Protein AF-W0ES59-F1 (afdb_monomer)

Radius of gyration: 26.06 Å; Cα contacts (8 Å, |Δi|>4): 253; chains: 1; bounding box: 62×31×74 Å

Sequence (261 aa):
MLIQENDSIRNSEEVWNIARALQILIEANKLESEITPLKIKIIMAMASCNYQIDNLDYAYNCAVIAKEKIDEYIKSNSPFDEISTRKLLREEDCDEIIEAVKRNGVEPSRLMDNFVLNTLCTTNIRKVFPPKNECMFTRDELYHLIHALEQTKNAITSQAYAHGDFQIAEQVQSIFNTYKYPLYYIWQKYLFGRDEEVWAEEESMMPYQIFISNIKEHTDELISMLNNSNPFAPLSNGAAITKLLHKILSDLQTRLHEGRI

Organism: NCBI:txid880074

Mean predicted aligned error: 13.33 Å

Structure (mmCIF, N/CA/C/O backbone):
data_AF-W0ES59-F1
#
_entry.id   AF-W0ES59-F1
#
loop_
_atom_site.group_PDB
_atom_site.id
_atom_site.type_symbol
_atom_site.label_atom_id
_atom_site.label_alt_id
_atom_site.label_comp_id
_atom_site.label_asym_id
_atom_site.label_entity_id
_atom_site.label_seq_id
_atom_site.pdbx_PDB_ins_code
_atom_site.Cartn_x
_atom_site.Cartn_y
_atom_site.Cartn_z
_atom_site.occupancy
_atom_site.B_iso_or_equiv
_atom_site.auth_seq_id
_atom_site.auth_comp_id
_atom_site.auth_asym_id
_atom_site.auth_atom_id
_atom_site.pdbx_PDB_model_num
ATOM 1 N N . MET A 1 1 ? -7.584 -16.473 26.672 1.00 34.31 1 MET A N 1
ATOM 2 C CA . MET A 1 1 ? -6.215 -16.197 26.198 1.00 34.31 1 MET A CA 1
ATOM 3 C C . MET A 1 1 ? -6.326 -15.505 24.842 1.00 34.31 1 MET A C 1
ATOM 5 O O . MET A 1 1 ? -6.268 -16.164 23.813 1.00 34.31 1 MET A O 1
ATOM 9 N N . LEU A 1 2 ? -6.655 -14.206 24.867 1.00 39.75 2 LEU A N 1
ATOM 10 C CA . LEU A 1 2 ? -6.888 -13.354 23.682 1.00 39.75 2 LEU A CA 1
ATOM 11 C C . LEU A 1 2 ? -5.601 -12.691 23.170 1.00 39.75 2 LEU A C 1
ATOM 13 O O . LEU A 1 2 ? -5.559 -12.202 22.045 1.00 39.75 2 LEU A O 1
ATOM 17 N N . ILE A 1 3 ? -4.546 -12.727 23.980 1.00 42.16 3 ILE A N 1
ATOM 18 C CA . ILE A 1 3 ? -3.202 -12.312 23.607 1.00 42.16 3 ILE A CA 1
ATOM 19 C C . ILE A 1 3 ? -2.462 -13.561 23.125 1.00 42.16 3 ILE A C 1
ATOM 21 O O . ILE A 1 3 ? -1.811 -14.255 23.901 1.00 42.16 3 ILE A O 1
ATOM 25 N N . GLN A 1 4 ? -2.629 -13.904 21.848 1.00 43.16 4 GLN A N 1
ATOM 26 C CA . GLN A 1 4 ? -1.563 -14.624 21.155 1.00 43.16 4 GLN A CA 1
ATOM 27 C C . GLN A 1 4 ? -0.478 -13.596 20.826 1.00 43.16 4 GLN A C 1
ATOM 29 O O . GLN A 1 4 ? -0.789 -12.475 20.428 1.00 43.16 4 GLN A O 1
ATOM 34 N N . GLU A 1 5 ? 0.770 -13.960 21.103 1.00 41.75 5 GLU A N 1
ATOM 35 C CA . GLU A 1 5 ? 1.954 -13.105 21.023 1.00 41.75 5 GLU A CA 1
ATOM 36 C C . GLU A 1 5 ? 2.011 -12.310 19.706 1.00 41.75 5 GLU A C 1
ATOM 38 O O . GLU A 1 5 ? 1.915 -12.873 18.610 1.00 41.75 5 GLU A O 1
ATOM 43 N N . ASN A 1 6 ? 2.205 -10.992 19.839 1.00 42.25 6 ASN A N 1
ATOM 44 C CA . ASN A 1 6 ? 2.380 -10.027 18.745 1.00 42.25 6 ASN A CA 1
ATOM 45 C C . ASN A 1 6 ? 3.610 -10.352 17.862 1.00 42.25 6 ASN A C 1
ATOM 47 O O . ASN A 1 6 ? 3.732 -9.863 16.744 1.00 42.25 6 ASN A O 1
ATOM 51 N N . ASP A 1 7 ? 4.483 -11.253 18.323 1.00 41.53 7 ASP A N 1
ATOM 52 C CA . ASP A 1 7 ? 5.670 -11.744 17.610 1.00 41.53 7 ASP A CA 1
ATOM 53 C C . ASP A 1 7 ? 5.339 -12.655 16.408 1.00 41.53 7 ASP A C 1
ATOM 55 O O . ASP A 1 7 ? 6.235 -13.188 15.752 1.00 41.53 7 ASP A O 1
ATOM 59 N N . SER A 1 8 ? 4.053 -12.863 16.104 1.00 44.47 8 SER A N 1
ATOM 60 C CA . SER A 1 8 ? 3.580 -13.848 15.129 1.00 44.47 8 SER A CA 1
ATOM 61 C C . SER A 1 8 ? 2.776 -13.278 13.958 1.00 44.47 8 SER A C 1
ATOM 63 O O . SER A 1 8 ? 1.952 -13.993 13.391 1.00 44.47 8 SER A O 1
ATOM 65 N N . ILE A 1 9 ? 3.021 -12.037 13.525 1.00 52.88 9 ILE A N 1
ATOM 66 C CA . ILE A 1 9 ? 2.517 -11.591 12.217 1.00 52.88 9 ILE A CA 1
ATOM 67 C C . ILE A 1 9 ? 3.193 -12.441 11.120 1.00 52.88 9 ILE A C 1
ATOM 69 O O . ILE A 1 9 ? 4.325 -12.182 10.714 1.00 52.88 9 ILE A O 1
ATOM 73 N N . ARG A 1 10 ? 2.521 -13.516 10.680 1.00 59.78 10 ARG A N 1
ATOM 74 C CA . ARG A 1 10 ? 3.118 -14.579 9.849 1.00 59.78 10 ARG A CA 1
ATOM 75 C C . ARG A 1 10 ? 3.071 -14.292 8.349 1.00 59.78 10 ARG A C 1
ATOM 77 O O . ARG A 1 10 ? 3.811 -14.945 7.617 1.00 59.78 10 ARG A O 1
ATOM 84 N N . ASN A 1 11 ? 2.241 -13.354 7.873 1.00 65.69 11 ASN A N 1
ATOM 85 C CA . ASN A 1 11 ? 2.227 -12.832 6.492 1.00 65.69 11 ASN A CA 1
ATOM 86 C C . ASN A 1 11 ? 1.169 -11.714 6.306 1.00 65.69 11 ASN A C 1
ATOM 88 O O . ASN A 1 11 ? 0.313 -11.494 7.160 1.00 65.69 11 ASN A O 1
ATOM 92 N N . SER A 1 12 ? 1.195 -11.032 5.153 1.00 65.88 12 SER A N 1
ATOM 93 C CA . SER A 1 12 ? 0.260 -9.948 4.807 1.00 65.88 12 SER A CA 1
ATOM 94 C C . SER A 1 12 ? -1.215 -10.362 4.778 1.00 65.88 12 SER A C 1
ATOM 96 O O . SER A 1 12 ? -2.084 -9.545 5.067 1.00 65.88 12 SER A O 1
ATOM 98 N N . GLU A 1 13 ? -1.518 -11.600 4.383 1.00 71.69 13 GLU A N 1
ATOM 99 C CA . GLU A 1 13 ? -2.899 -12.066 4.217 1.00 71.69 13 GLU A CA 1
ATOM 100 C C . GLU A 1 13 ? -3.616 -12.145 5.569 1.00 71.69 13 GLU A C 1
ATOM 102 O O . GLU A 1 13 ? -4.734 -11.647 5.710 1.00 71.69 13 GLU A O 1
ATOM 107 N N . GLU A 1 14 ? -2.941 -12.680 6.586 1.00 75.00 14 GLU A N 1
ATOM 108 C CA . GLU A 1 14 ? -3.458 -12.742 7.955 1.00 75.00 14 GLU A CA 1
ATOM 109 C C . GLU A 1 14 ? -3.757 -11.345 8.518 1.00 75.00 14 GLU A C 1
ATOM 111 O O . GLU A 1 14 ? -4.850 -11.108 9.035 1.00 75.00 14 GLU A O 1
ATOM 116 N N . VAL A 1 15 ? -2.844 -10.387 8.338 1.00 78.88 15 VAL A N 1
ATOM 117 C CA . VAL A 1 15 ? -3.017 -9.008 8.830 1.00 78.88 15 VAL A CA 1
ATOM 118 C C . VAL A 1 15 ? -4.205 -8.313 8.166 1.00 78.88 15 VAL A C 1
ATOM 120 O O . VAL A 1 15 ? -5.016 -7.668 8.836 1.00 78.88 15 VAL A O 1
ATOM 123 N N . TRP A 1 16 ? -4.357 -8.467 6.848 1.00 80.31 16 TRP A N 1
ATOM 124 C CA . TRP A 1 16 ? -5.485 -7.886 6.119 1.00 80.31 16 TRP A CA 1
ATOM 125 C C . TRP A 1 16 ? -6.818 -8.571 6.449 1.00 80.31 16 TRP A C 1
ATOM 127 O O . TRP A 1 16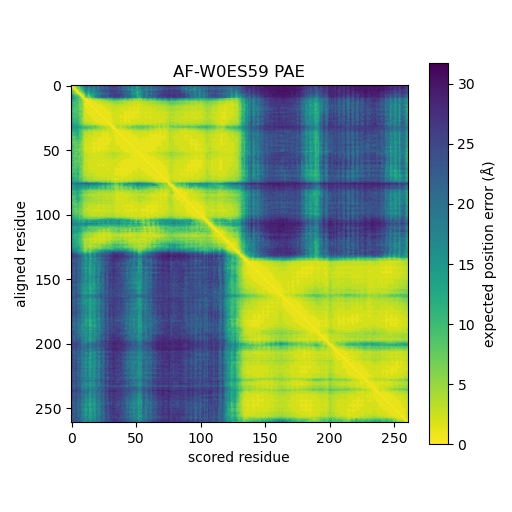 ? -7.855 -7.901 6.477 1.00 80.31 16 TRP A O 1
ATOM 137 N N . ASN A 1 17 ? -6.812 -9.865 6.777 1.00 82.38 17 ASN A N 1
ATOM 138 C CA . ASN A 1 17 ? -7.996 -10.557 7.289 1.00 82.38 17 ASN A CA 1
ATOM 139 C C . ASN A 1 17 ? -8.428 -10.007 8.657 1.00 82.38 17 ASN A C 1
ATOM 141 O O . ASN A 1 17 ? -9.624 -9.791 8.872 1.00 82.38 17 ASN A O 1
ATOM 145 N N . ILE A 1 18 ? -7.480 -9.697 9.547 1.00 88.19 18 ILE A N 1
ATOM 146 C CA . ILE A 1 18 ? -7.776 -9.058 10.839 1.00 88.19 18 ILE A CA 1
ATOM 147 C C . ILE A 1 18 ? -8.322 -7.639 10.629 1.00 88.19 18 ILE A C 1
ATOM 149 O O . ILE A 1 18 ? -9.332 -7.276 11.233 1.00 88.19 18 ILE A O 1
ATOM 153 N N . ALA A 1 19 ? -7.735 -6.851 9.722 1.00 87.25 19 ALA A N 1
ATOM 154 C CA . ALA A 1 19 ? -8.251 -5.522 9.378 1.00 87.25 19 ALA A CA 1
ATOM 155 C C . ALA A 1 19 ? -9.688 -5.577 8.830 1.00 87.25 19 ALA A C 1
ATOM 157 O O . ALA A 1 19 ? -10.529 -4.742 9.169 1.00 87.25 19 ALA A O 1
ATOM 158 N N . ARG A 1 20 ? -10.000 -6.596 8.020 1.00 85.94 20 ARG A N 1
ATOM 159 C CA . ARG A 1 20 ? -11.356 -6.831 7.514 1.00 85.94 20 ARG A CA 1
ATOM 160 C C . ARG A 1 20 ? -12.326 -7.216 8.630 1.00 85.94 20 ARG A C 1
ATOM 162 O O . ARG A 1 20 ? -13.451 -6.721 8.640 1.00 85.94 20 ARG A O 1
ATOM 169 N N . ALA A 1 21 ? -11.905 -8.059 9.572 1.00 91.31 21 ALA A N 1
ATOM 170 C CA . ALA A 1 21 ? -12.702 -8.381 10.752 1.00 91.31 21 ALA A CA 1
ATOM 171 C C . ALA A 1 21 ? -12.978 -7.125 11.597 1.00 91.31 21 ALA A C 1
ATOM 173 O O . ALA A 1 21 ? -14.124 -6.879 11.968 1.00 91.31 21 ALA A O 1
ATOM 174 N N . LEU A 1 22 ? -11.965 -6.278 11.811 1.00 93.56 22 LEU A N 1
ATOM 175 C CA . LEU A 1 22 ? -12.112 -4.996 12.502 1.00 93.56 22 LEU A CA 1
ATOM 176 C C . LEU A 1 22 ? -13.117 -4.072 11.800 1.00 93.56 22 LEU A C 1
ATOM 178 O O . LEU A 1 22 ? -13.969 -3.487 12.464 1.00 93.56 22 LEU A O 1
ATOM 182 N N . GLN A 1 23 ? -13.082 -3.985 10.467 1.00 92.06 23 GLN A N 1
ATOM 183 C CA . GLN A 1 23 ? -14.064 -3.208 9.704 1.00 92.06 23 GLN A CA 1
ATOM 184 C C . GLN A 1 23 ? -15.498 -3.709 9.930 1.00 92.06 23 GLN A C 1
ATOM 186 O O . GLN A 1 23 ? -16.408 -2.902 10.109 1.00 92.06 23 GLN A O 1
ATOM 191 N N . ILE A 1 24 ? -15.709 -5.028 9.950 1.00 91.88 24 ILE A N 1
ATOM 192 C CA . ILE A 1 24 ? -17.027 -5.622 10.223 1.00 91.88 24 ILE A CA 1
ATOM 193 C C . ILE A 1 24 ? -17.491 -5.275 11.643 1.00 91.88 24 ILE A C 1
ATOM 195 O O . ILE A 1 24 ? -18.652 -4.923 11.836 1.00 91.88 24 ILE A O 1
ATOM 199 N N . LEU A 1 25 ? -16.591 -5.334 12.628 1.00 96.12 25 LEU A N 1
ATOM 200 C CA . LEU A 1 25 ? -16.897 -4.985 14.018 1.00 96.12 25 LEU A CA 1
ATOM 201 C C . LEU A 1 25 ? -17.257 -3.503 14.180 1.00 96.12 25 LEU A C 1
ATOM 203 O O . LEU A 1 25 ? -18.195 -3.188 14.908 1.00 96.12 25 LEU A O 1
ATOM 207 N N . ILE A 1 26 ? -16.569 -2.604 13.469 1.00 93.19 26 ILE A N 1
ATOM 208 C CA . ILE A 1 26 ? -16.903 -1.173 13.433 1.00 93.19 26 ILE A CA 1
ATOM 209 C C . ILE A 1 26 ? -18.325 -0.964 12.902 1.00 93.19 26 ILE A C 1
ATOM 211 O O . ILE A 1 26 ? -19.103 -0.223 13.501 1.00 93.19 26 ILE A O 1
ATOM 215 N N . GLU A 1 27 ? -18.693 -1.631 11.805 1.00 92.88 27 GLU A N 1
ATOM 216 C CA . GLU A 1 27 ? -20.056 -1.536 11.270 1.00 92.88 27 GLU A CA 1
ATOM 217 C C . GLU A 1 27 ? -21.092 -2.137 12.228 1.00 92.88 27 GLU A C 1
ATOM 219 O O . GLU A 1 27 ? -22.141 -1.537 12.448 1.00 92.88 27 GLU A O 1
ATOM 224 N N . ALA A 1 28 ? -20.790 -3.266 12.875 1.00 93.25 28 ALA A N 1
ATOM 225 C CA . ALA A 1 28 ? -21.667 -3.853 13.886 1.00 93.25 28 ALA A CA 1
ATOM 226 C C . ALA A 1 28 ? -21.875 -2.915 15.090 1.00 93.25 28 ALA A C 1
ATOM 228 O O . ALA A 1 28 ? -23.001 -2.744 15.552 1.00 93.25 28 ALA A O 1
ATOM 229 N N . ASN A 1 29 ? -20.820 -2.242 15.560 1.00 93.19 29 ASN A N 1
ATOM 230 C CA . ASN A 1 29 ? -20.908 -1.274 16.655 1.00 93.19 29 ASN A CA 1
ATOM 231 C C . ASN A 1 29 ? -21.826 -0.082 16.322 1.00 93.19 29 ASN A C 1
ATOM 233 O O . ASN A 1 29 ? -22.510 0.424 17.211 1.00 93.19 29 ASN A O 1
ATOM 237 N N . LYS A 1 30 ? -21.874 0.354 15.055 1.00 91.12 30 LYS A N 1
ATOM 238 C CA . LYS A 1 30 ? -22.781 1.425 14.600 1.00 91.12 30 LYS A CA 1
ATOM 239 C C . LYS A 1 30 ? -24.251 1.011 14.635 1.00 91.12 30 LYS A C 1
ATOM 241 O O . LYS A 1 30 ? -25.112 1.868 14.816 1.00 91.12 30 LYS A O 1
ATOM 246 N N . LEU A 1 31 ? -24.536 -0.276 14.437 1.00 91.19 31 LEU A N 1
ATOM 247 C CA . LEU A 1 31 ? -25.897 -0.819 14.448 1.00 91.19 31 LEU A CA 1
ATOM 248 C C . LEU A 1 31 ? -26.444 -0.992 15.873 1.00 91.19 31 LEU A C 1
ATOM 250 O O . LEU A 1 31 ? -27.650 -0.892 16.083 1.00 91.19 31 LEU A O 1
ATOM 254 N N . GLU A 1 32 ? -25.569 -1.205 16.854 1.00 88.94 32 GLU A N 1
ATOM 255 C CA . GLU A 1 32 ? -25.937 -1.322 18.266 1.00 88.94 32 GLU A CA 1
ATOM 256 C C . GLU A 1 32 ? -26.054 0.070 18.907 1.00 88.94 32 GLU A C 1
ATOM 258 O O . GLU A 1 32 ? -25.056 0.661 19.316 1.00 88.94 32 GLU A O 1
ATOM 263 N N . SER A 1 33 ? -27.258 0.634 19.029 1.00 83.19 33 SER A N 1
ATOM 264 C CA . SER A 1 33 ? -27.447 1.960 19.647 1.00 83.19 33 SER A CA 1
ATOM 265 C C . SER A 1 33 ? -27.344 1.941 21.176 1.00 83.19 33 SER A C 1
ATOM 267 O O . SER A 1 33 ? -26.875 2.909 21.776 1.00 83.19 33 SER A O 1
ATOM 269 N N . GLU A 1 34 ? -27.747 0.839 21.807 1.00 88.19 34 GLU A N 1
ATOM 270 C CA . GLU A 1 34 ? -27.815 0.688 23.263 1.00 88.19 34 GLU A CA 1
ATOM 271 C C . GLU A 1 34 ? -26.560 0.029 23.846 1.00 88.19 34 GLU A C 1
ATOM 273 O O . GLU A 1 34 ? -25.797 -0.642 23.152 1.00 88.19 34 GLU A O 1
ATOM 278 N N . ILE A 1 35 ? -26.333 0.214 25.147 1.00 89.81 35 ILE A N 1
ATOM 279 C CA . ILE A 1 35 ? -25.221 -0.423 25.860 1.00 89.81 35 ILE A CA 1
ATOM 280 C C . ILE A 1 35 ? -25.657 -1.828 26.258 1.00 89.81 35 ILE A C 1
ATOM 282 O O . ILE A 1 35 ? -26.240 -2.045 27.317 1.00 89.81 35 ILE A O 1
ATOM 286 N N . THR A 1 36 ? -25.388 -2.782 25.375 1.00 91.62 36 THR A N 1
ATOM 287 C CA . THR A 1 36 ? -25.699 -4.198 25.574 1.00 91.62 36 THR A CA 1
ATOM 288 C C . THR A 1 36 ? -24.426 -5.000 25.863 1.00 91.62 36 THR A C 1
ATOM 290 O O . THR A 1 36 ? -23.326 -4.585 25.475 1.00 91.62 36 THR A O 1
ATOM 293 N N . PRO A 1 37 ? -24.536 -6.199 26.470 1.00 92.12 37 PRO A N 1
ATOM 294 C CA . PRO A 1 37 ? -23.416 -7.136 26.551 1.00 92.12 37 PRO A CA 1
ATOM 295 C C . PRO A 1 37 ? -22.772 -7.409 25.186 1.00 92.12 37 PRO A C 1
ATOM 297 O O . PRO A 1 37 ? -21.553 -7.533 25.095 1.00 92.12 37 PRO A O 1
ATOM 300 N N . LEU A 1 38 ? -23.577 -7.456 24.117 1.00 93.25 38 LEU A N 1
ATOM 301 C CA . LEU A 1 38 ? -23.092 -7.636 22.751 1.00 93.25 38 LEU A CA 1
ATOM 302 C C . LEU A 1 38 ? -22.236 -6.449 22.298 1.00 93.25 38 LEU A C 1
ATOM 304 O O . LEU A 1 38 ? -21.116 -6.665 21.838 1.00 93.25 38 LEU A O 1
ATOM 308 N N . LYS A 1 39 ? -22.707 -5.209 22.487 1.00 94.38 39 LYS A N 1
ATOM 309 C CA . LYS A 1 39 ? -21.941 -4.002 22.144 1.00 94.38 39 LYS A CA 1
ATOM 310 C C . LYS A 1 39 ? -20.595 -3.956 22.866 1.00 94.38 39 LYS A C 1
ATOM 312 O O . LYS A 1 39 ? -19.572 -3.684 22.245 1.00 94.38 39 LYS A O 1
ATOM 317 N N . ILE A 1 40 ? -20.572 -4.303 24.152 1.00 95.12 40 ILE A N 1
ATOM 318 C CA . ILE A 1 40 ? -19.332 -4.378 24.940 1.00 95.12 40 ILE A CA 1
ATOM 319 C C . ILE A 1 40 ? -18.377 -5.418 24.341 1.00 95.12 40 ILE A C 1
ATOM 321 O O . ILE A 1 40 ? -17.206 -5.120 24.114 1.00 95.12 40 ILE A O 1
ATOM 325 N N . LYS A 1 41 ? -18.875 -6.616 24.006 1.00 94.81 41 LYS A N 1
ATOM 326 C CA . LYS A 1 41 ? -18.063 -7.663 23.367 1.00 94.81 41 LYS A CA 1
ATOM 327 C C . LYS A 1 41 ? -17.538 -7.254 21.990 1.00 94.81 41 LYS A C 1
ATOM 329 O O . LYS A 1 41 ? -16.406 -7.607 21.666 1.00 94.81 41 LYS A O 1
ATOM 334 N N . ILE A 1 42 ? -18.309 -6.497 21.208 1.00 95.69 42 ILE A N 1
ATOM 335 C CA . ILE A 1 42 ? -17.850 -5.934 19.930 1.00 95.69 42 ILE A CA 1
ATOM 336 C C . ILE A 1 42 ? -16.667 -4.990 20.170 1.00 95.69 42 ILE A C 1
ATOM 338 O O . ILE A 1 42 ? -15.625 -5.163 19.543 1.00 95.69 42 ILE A O 1
ATOM 342 N N . ILE A 1 43 ? -16.776 -4.054 21.118 1.00 96.19 43 ILE A N 1
ATOM 343 C CA . ILE A 1 43 ? -15.700 -3.097 21.429 1.00 96.19 43 ILE A CA 1
ATOM 344 C C . ILE A 1 43 ? -14.439 -3.822 21.936 1.00 96.19 43 ILE A C 1
ATOM 346 O O . ILE A 1 43 ? -13.325 -3.491 21.532 1.00 96.19 43 ILE A O 1
ATOM 350 N N . MET A 1 44 ? -14.591 -4.863 22.759 1.00 96.06 44 MET A N 1
ATOM 351 C CA . MET A 1 44 ? -13.462 -5.697 23.194 1.00 96.06 44 MET A CA 1
ATOM 352 C C . MET A 1 44 ? -12.795 -6.433 22.026 1.00 96.06 44 MET A C 1
ATOM 354 O O . MET A 1 44 ? -11.568 -6.487 21.941 1.00 96.06 44 MET A O 1
ATOM 358 N N . ALA A 1 45 ? -13.585 -6.977 21.098 1.00 95.12 45 ALA A N 1
ATOM 359 C CA . ALA A 1 45 ? -13.052 -7.601 19.892 1.00 95.12 45 ALA A CA 1
ATOM 360 C C . ALA A 1 45 ? -12.308 -6.576 19.019 1.00 95.12 45 ALA A C 1
ATOM 362 O O . ALA A 1 45 ? -11.232 -6.879 18.508 1.00 95.12 45 ALA A O 1
ATOM 363 N N . MET A 1 46 ? -12.810 -5.339 18.923 1.00 96.12 46 MET A N 1
ATOM 364 C CA . MET A 1 46 ? -12.105 -4.242 18.251 1.00 96.12 46 MET A CA 1
ATOM 365 C C . MET A 1 46 ? -10.768 -3.922 18.929 1.00 96.12 46 MET A C 1
ATOM 367 O O . MET A 1 46 ? -9.788 -3.666 18.227 1.00 96.12 46 MET A O 1
ATOM 371 N N . ALA A 1 47 ? -10.698 -3.954 20.266 1.00 95.00 47 ALA A N 1
ATOM 372 C CA . ALA A 1 47 ? -9.445 -3.776 21.003 1.00 95.00 47 ALA A CA 1
ATOM 373 C C . ALA A 1 47 ? -8.426 -4.865 20.637 1.00 95.00 47 ALA A C 1
ATOM 375 O O . ALA A 1 47 ? -7.282 -4.556 20.309 1.00 95.00 47 ALA A O 1
ATOM 376 N N . SER A 1 48 ? -8.863 -6.127 20.615 1.00 93.06 48 SER A N 1
ATOM 377 C CA . SER A 1 48 ? -8.018 -7.267 20.250 1.00 93.06 48 SER A CA 1
ATOM 378 C C . SER A 1 48 ? -7.530 -7.186 18.801 1.00 93.06 48 SER A C 1
ATOM 380 O O . SER A 1 48 ? -6.332 -7.318 18.561 1.00 93.06 48 SER A O 1
ATOM 382 N N . CYS A 1 49 ? -8.411 -6.883 17.840 1.00 92.12 49 CYS A N 1
ATOM 383 C CA . CYS A 1 49 ? -8.003 -6.714 16.445 1.00 92.12 49 CYS A CA 1
ATOM 384 C C . CYS A 1 49 ? -6.991 -5.577 16.280 1.00 92.12 49 CYS A C 1
ATOM 386 O O . CYS A 1 49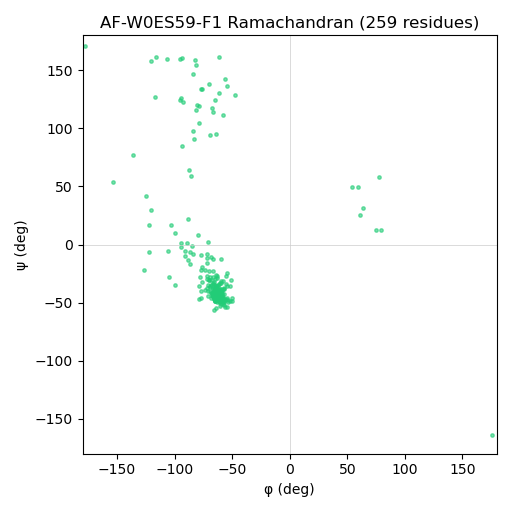 ? -6.002 -5.761 15.582 1.00 92.12 49 CYS A O 1
ATOM 388 N N . ASN A 1 50 ? -7.207 -4.424 16.930 1.00 91.81 50 ASN A N 1
ATOM 389 C CA . ASN A 1 50 ? -6.249 -3.316 16.882 1.00 91.81 50 ASN A CA 1
ATOM 390 C C . ASN A 1 50 ? -4.901 -3.693 17.500 1.00 91.81 50 ASN A C 1
ATOM 392 O O . ASN A 1 50 ? -3.869 -3.301 16.967 1.00 91.81 50 ASN A O 1
ATOM 396 N N . TYR A 1 51 ? -4.903 -4.472 18.582 1.00 90.31 51 TYR A N 1
ATOM 397 C CA . TYR A 1 51 ? -3.672 -4.960 19.192 1.00 90.31 51 TYR A CA 1
ATOM 398 C C . TYR A 1 51 ? -2.896 -5.870 18.228 1.00 90.31 51 TYR A C 1
ATOM 400 O O . TYR A 1 51 ? -1.705 -5.668 18.027 1.00 90.31 51 TYR A O 1
ATOM 408 N N . GLN A 1 52 ? -3.583 -6.807 17.564 1.00 86.94 52 GLN A N 1
ATOM 409 C CA . GLN A 1 52 ? -2.977 -7.764 16.625 1.00 86.94 52 GLN A CA 1
ATOM 410 C C . GLN A 1 52 ? -2.410 -7.131 15.344 1.00 86.94 52 GLN A C 1
ATOM 412 O O . GLN A 1 52 ? -1.557 -7.728 14.695 1.00 86.94 52 GLN A O 1
ATOM 417 N N . ILE A 1 53 ? -2.890 -5.948 14.951 1.00 84.75 53 ILE A N 1
ATOM 418 C CA . ILE A 1 53 ? -2.382 -5.199 13.784 1.00 84.75 53 ILE A CA 1
ATOM 419 C C . ILE A 1 53 ? -1.471 -4.031 14.182 1.00 84.75 53 ILE A C 1
ATOM 421 O O . ILE A 1 53 ? -1.245 -3.121 13.383 1.00 84.75 53 ILE A O 1
ATOM 425 N N . ASP A 1 54 ? -0.980 -4.049 15.423 1.00 85.06 54 ASP A N 1
ATOM 426 C CA . ASP A 1 54 ? -0.061 -3.064 15.996 1.00 85.06 54 ASP A CA 1
ATOM 427 C C . ASP A 1 54 ? -0.605 -1.620 16.046 1.00 85.06 54 ASP A C 1
ATOM 429 O O . ASP A 1 54 ? 0.134 -0.641 16.081 1.00 85.06 54 ASP A O 1
ATOM 433 N N . ASN A 1 55 ? -1.926 -1.438 16.087 1.00 87.81 55 ASN A N 1
ATOM 434 C CA . ASN A 1 55 ? -2.564 -0.141 16.339 1.00 87.81 55 ASN A CA 1
ATOM 435 C C . ASN A 1 55 ? -2.738 0.093 17.848 1.00 87.81 55 ASN A C 1
ATOM 437 O O . ASN A 1 55 ? -3.860 0.175 18.359 1.00 87.81 55 ASN A O 1
ATOM 441 N N . LEU A 1 56 ? -1.623 0.190 18.570 1.00 89.25 56 LEU A N 1
ATOM 442 C CA . LEU A 1 56 ? -1.608 0.165 20.036 1.00 89.25 56 LEU A CA 1
ATOM 443 C C . LEU A 1 56 ? -2.470 1.263 20.691 1.00 89.25 56 LEU A C 1
ATOM 445 O O . LEU A 1 56 ? -3.184 0.975 21.652 1.00 89.25 56 LEU A O 1
ATOM 449 N N . ASP A 1 57 ? -2.506 2.477 20.130 1.00 89.38 57 ASP A N 1
ATOM 450 C CA . ASP A 1 57 ? -3.364 3.566 20.630 1.00 89.38 57 ASP A CA 1
ATOM 451 C C . ASP A 1 57 ? -4.856 3.216 20.558 1.00 89.38 57 ASP A C 1
ATOM 453 O O . ASP A 1 57 ? -5.613 3.443 21.504 1.00 89.38 57 ASP A O 1
ATOM 457 N N . TYR A 1 58 ? -5.297 2.633 19.442 1.00 91.81 58 TYR A N 1
ATOM 458 C CA . TYR A 1 58 ? -6.692 2.226 19.263 1.00 91.81 58 TYR A CA 1
ATOM 459 C C . TYR A 1 58 ? -7.021 1.012 20.128 1.00 91.81 58 TYR A C 1
ATOM 461 O O . TYR A 1 58 ? -8.107 0.951 20.698 1.00 91.81 58 TYR A O 1
ATOM 469 N N . ALA A 1 59 ? -6.083 0.071 20.269 1.00 93.38 59 ALA A N 1
ATOM 470 C CA . ALA A 1 59 ? -6.240 -1.083 21.147 1.00 93.38 59 ALA A CA 1
ATOM 471 C C . ALA A 1 59 ? -6.475 -0.646 22.599 1.00 93.38 59 ALA A C 1
ATOM 473 O O . ALA A 1 59 ? -7.452 -1.064 23.222 1.00 93.38 59 ALA A O 1
ATOM 474 N N . TYR A 1 60 ? -5.627 0.258 23.099 1.00 93.94 60 TYR A N 1
ATOM 475 C CA . TYR A 1 60 ? -5.749 0.832 24.434 1.00 93.94 60 TYR A CA 1
ATOM 476 C C . TYR A 1 60 ? -7.084 1.556 24.620 1.00 93.94 60 TYR A C 1
ATOM 478 O O . TYR A 1 60 ? -7.817 1.273 25.568 1.00 93.94 60 TYR A O 1
ATOM 486 N N . ASN A 1 61 ? -7.435 2.462 23.703 1.00 94.69 61 ASN A N 1
ATOM 487 C CA . ASN A 1 61 ? -8.657 3.250 23.838 1.00 94.69 61 ASN A CA 1
ATOM 488 C C . ASN A 1 61 ? -9.918 2.378 23.766 1.00 94.69 61 ASN A C 1
ATOM 490 O O . ASN A 1 61 ? -10.806 2.559 24.594 1.00 94.69 61 ASN A O 1
ATOM 494 N N . CYS A 1 62 ? -9.986 1.395 22.860 1.00 95.50 62 CYS A N 1
ATOM 495 C CA . CYS A 1 62 ? -11.094 0.436 22.814 1.00 95.50 62 CYS A CA 1
ATOM 496 C C . CYS A 1 62 ? -11.218 -0.356 24.124 1.00 95.50 62 CYS A C 1
ATOM 498 O O . CYS A 1 62 ? -12.327 -0.512 24.629 1.00 95.50 62 CYS A O 1
ATOM 500 N N . ALA A 1 63 ? -10.105 -0.825 24.700 1.00 96.19 63 ALA A N 1
ATOM 501 C CA . ALA A 1 63 ? -10.124 -1.562 25.963 1.00 96.19 63 ALA A CA 1
ATOM 502 C C . ALA A 1 63 ? -10.634 -0.692 27.126 1.00 96.19 63 ALA A C 1
ATOM 504 O O . ALA A 1 63 ? -11.494 -1.131 27.886 1.00 96.19 63 ALA A O 1
ATOM 505 N N . VAL A 1 64 ? -10.175 0.561 27.229 1.00 95.56 64 VAL A N 1
ATOM 506 C CA . VAL A 1 64 ? -10.666 1.512 28.244 1.00 95.56 64 VAL A CA 1
ATOM 507 C C . VAL A 1 64 ? -12.154 1.809 28.050 1.00 95.56 64 VAL A C 1
ATOM 509 O O . VAL A 1 64 ? -12.916 1.723 29.011 1.00 95.56 64 VAL A O 1
ATOM 512 N N . ILE A 1 65 ? -12.592 2.076 26.814 1.00 95.62 65 ILE A N 1
ATOM 513 C CA . ILE A 1 65 ? -14.010 2.328 26.514 1.00 95.62 65 ILE A CA 1
ATOM 514 C C . ILE A 1 65 ? -14.863 1.105 26.865 1.00 95.62 65 ILE A C 1
ATOM 516 O O . ILE A 1 65 ? -15.940 1.250 27.436 1.00 95.62 65 ILE A O 1
ATOM 520 N N . ALA A 1 66 ? -14.398 -0.114 26.578 1.00 96.25 66 ALA A N 1
ATOM 521 C CA . ALA A 1 66 ? -15.118 -1.324 26.962 1.00 96.25 66 ALA A CA 1
ATOM 522 C C . ALA A 1 66 ? -15.331 -1.402 28.483 1.00 96.25 66 ALA A C 1
ATOM 524 O O . ALA A 1 66 ? -16.439 -1.719 28.913 1.00 96.25 66 ALA A O 1
ATOM 525 N N . LYS A 1 67 ? -14.320 -1.058 29.296 1.00 96.25 67 LYS A N 1
ATOM 526 C CA . LYS A 1 67 ? -14.450 -1.007 30.764 1.00 96.25 67 LYS A CA 1
ATOM 527 C C . LYS A 1 67 ? -15.466 0.040 31.222 1.00 96.25 67 LYS A C 1
ATOM 529 O O . LYS A 1 67 ? -16.331 -0.266 32.038 1.00 96.25 67 LYS A O 1
ATOM 534 N N . GLU A 1 68 ? -15.430 1.236 30.641 1.00 95.25 68 GLU A N 1
ATOM 535 C CA . GLU A 1 68 ? -16.412 2.293 30.930 1.00 95.25 68 GLU A CA 1
ATOM 536 C C . GLU A 1 68 ? -17.839 1.836 30.590 1.00 95.25 68 GLU A C 1
ATOM 538 O O . GLU A 1 68 ? -18.773 2.054 31.361 1.00 95.25 68 GLU A O 1
ATOM 543 N N . LYS A 1 69 ? -18.016 1.113 29.476 1.00 94.56 69 LYS A N 1
ATOM 544 C CA . LYS A 1 69 ? -19.316 0.551 29.087 1.00 94.56 69 LYS A CA 1
ATOM 545 C C . LYS A 1 69 ? -19.777 -0.597 29.985 1.00 94.56 69 LYS A C 1
ATOM 547 O O . LYS A 1 69 ? -20.982 -0.731 30.190 1.00 94.56 69 LYS A O 1
ATOM 552 N N . ILE A 1 70 ? -18.862 -1.379 30.561 1.00 95.25 70 ILE A N 1
ATOM 553 C CA . ILE A 1 70 ? -19.185 -2.347 31.623 1.00 95.25 70 ILE A CA 1
ATOM 554 C C . ILE A 1 70 ? -19.730 -1.607 32.851 1.00 95.25 70 ILE A C 1
ATOM 556 O O . ILE A 1 70 ? -20.792 -1.971 33.355 1.00 95.25 70 ILE A O 1
ATOM 560 N N . ASP A 1 71 ? -19.061 -0.538 33.290 1.00 94.62 71 ASP A N 1
ATOM 561 C CA . ASP A 1 71 ? -19.505 0.265 34.435 1.00 94.62 71 ASP A CA 1
ATOM 562 C C . ASP A 1 71 ? -20.875 0.915 34.191 1.00 94.62 71 ASP A C 1
ATOM 564 O O . ASP A 1 71 ? -21.725 0.941 35.085 1.00 94.62 71 ASP A O 1
ATOM 568 N N . GLU A 1 72 ? -21.109 1.433 32.982 1.00 93.56 72 GLU A N 1
ATOM 569 C CA . GLU A 1 72 ? -22.402 1.985 32.566 1.00 93.56 72 GLU A CA 1
ATOM 570 C C . GLU A 1 72 ? -23.501 0.910 32.590 1.00 93.56 72 GLU A C 1
ATOM 572 O O . GLU A 1 72 ? -24.560 1.142 33.174 1.00 93.56 72 GLU A O 1
ATOM 577 N N . TYR A 1 73 ? -23.232 -0.279 32.040 1.00 92.75 73 TYR A N 1
ATOM 578 C CA . TYR A 1 73 ? -24.182 -1.395 32.006 1.00 92.75 73 TYR A CA 1
ATOM 579 C C . TYR A 1 73 ? -24.559 -1.904 33.406 1.00 92.75 73 TYR A C 1
ATOM 581 O O . TYR A 1 73 ? -25.721 -2.207 33.683 1.00 92.75 73 TYR A O 1
ATOM 589 N N . ILE A 1 74 ? -23.588 -1.964 34.321 1.00 92.56 74 ILE A N 1
ATOM 590 C CA . ILE A 1 74 ? -23.821 -2.357 35.718 1.00 92.56 74 ILE A CA 1
ATOM 591 C C . ILE A 1 74 ? -24.739 -1.344 36.410 1.00 92.56 74 ILE A C 1
ATOM 593 O O . ILE A 1 74 ? -25.681 -1.737 37.101 1.00 92.56 74 ILE A O 1
ATOM 597 N N . LYS A 1 75 ? -24.521 -0.043 36.176 1.00 90.12 75 LYS A N 1
ATOM 598 C CA . LYS A 1 75 ? -25.346 1.039 36.739 1.00 90.12 75 LYS A CA 1
ATOM 599 C C . LYS A 1 75 ? -26.760 1.085 36.156 1.00 90.12 75 LYS A C 1
ATOM 601 O O . LYS A 1 75 ? -27.672 1.537 36.842 1.00 90.12 75 LYS A O 1
ATOM 606 N N . SER A 1 76 ? -26.961 0.632 34.919 1.00 82.75 76 SER A N 1
ATOM 607 C CA . SER A 1 76 ? -28.238 0.732 34.201 1.00 82.75 76 SER A CA 1
ATOM 608 C C . SER A 1 76 ? -29.213 -0.437 34.430 1.00 82.75 76 SER A C 1
ATOM 610 O O . SER A 1 76 ? -30.103 -0.625 33.608 1.00 82.75 76 SER A O 1
ATOM 612 N N . ASN A 1 77 ? -29.087 -1.190 35.532 1.00 70.75 77 ASN A N 1
ATOM 613 C CA . ASN A 1 77 ? -29.800 -2.446 35.854 1.00 70.75 77 ASN A CA 1
ATOM 614 C C . ASN A 1 77 ? -29.276 -3.704 35.137 1.00 70.75 77 ASN A C 1
ATOM 616 O O . ASN A 1 77 ? -30.045 -4.419 34.488 1.00 70.75 77 ASN A O 1
ATOM 620 N N . SER A 1 78 ? -27.993 -4.043 35.311 1.00 73.31 78 SER A N 1
ATOM 621 C CA . SER A 1 78 ? -27.546 -5.414 35.015 1.00 73.31 78 SER A CA 1
ATOM 622 C C . SER A 1 78 ? -28.408 -6.432 35.790 1.00 73.31 78 SER A C 1
ATOM 624 O O . SER A 1 78 ? -28.667 -6.232 36.979 1.00 73.31 78 SER A O 1
ATOM 626 N N . PRO A 1 79 ? -28.849 -7.539 35.162 1.00 77.00 79 PRO A N 1
ATOM 627 C CA . PRO A 1 79 ? -29.629 -8.580 35.836 1.00 77.00 79 PRO A CA 1
ATOM 628 C C . PRO A 1 79 ? -28.797 -9.418 36.822 1.00 77.00 79 PRO A C 1
ATOM 630 O O . PRO A 1 79 ? -29.355 -10.242 37.545 1.00 77.00 79 PRO A O 1
ATOM 633 N N . PHE A 1 80 ? -27.474 -9.233 36.841 1.00 83.19 80 PHE A N 1
ATOM 634 C CA . PHE A 1 80 ? -26.539 -9.929 37.720 1.00 83.19 80 PHE A CA 1
ATOM 635 C C . PHE A 1 80 ? -25.847 -8.947 38.666 1.00 83.19 80 PHE A C 1
ATOM 637 O O . PHE A 1 80 ? -25.785 -7.746 38.400 1.00 83.19 80 PHE A O 1
ATOM 644 N N . ASP A 1 81 ? -25.269 -9.468 39.750 1.00 88.38 81 ASP A N 1
ATOM 645 C CA . ASP A 1 81 ? -24.395 -8.671 40.607 1.00 88.38 81 ASP A CA 1
ATOM 646 C C . ASP A 1 81 ? -23.160 -8.164 39.838 1.00 88.38 81 ASP A C 1
ATOM 648 O O . ASP A 1 81 ? -22.798 -8.673 38.768 1.00 88.38 81 ASP A O 1
ATOM 652 N N . GLU A 1 82 ? -22.513 -7.139 40.389 1.00 89.62 82 GLU A N 1
ATOM 653 C CA . GLU A 1 82 ? -21.357 -6.480 39.780 1.00 89.62 82 GLU A CA 1
ATOM 654 C C . GLU A 1 82 ? -20.238 -7.472 39.427 1.00 89.62 82 GLU A C 1
ATOM 656 O O . GLU A 1 82 ? -19.745 -7.475 38.298 1.00 89.62 82 GLU A O 1
ATOM 661 N N . ILE A 1 83 ? -19.874 -8.354 40.361 1.00 90.81 83 ILE A N 1
ATOM 662 C CA . ILE A 1 83 ? -18.751 -9.287 40.199 1.00 90.81 83 ILE A CA 1
ATOM 663 C C . ILE A 1 83 ? -19.063 -10.288 39.083 1.00 90.81 83 ILE A C 1
ATOM 665 O O . ILE A 1 83 ? -18.239 -10.516 38.192 1.00 90.81 83 ILE A O 1
ATOM 669 N N . SER A 1 84 ? -20.268 -10.858 39.097 1.00 90.44 84 SER A N 1
ATOM 670 C CA . SER A 1 84 ? -20.725 -11.781 38.056 1.00 90.44 84 SER A CA 1
ATOM 671 C C . SER A 1 84 ? -20.793 -11.111 36.682 1.00 90.44 84 SER A C 1
ATOM 673 O O . SER A 1 84 ? -20.398 -11.718 35.685 1.00 90.44 84 SER A O 1
ATOM 675 N N . THR A 1 85 ? -21.239 -9.852 36.618 1.00 90.69 85 THR A N 1
ATOM 676 C CA . THR A 1 85 ? -21.331 -9.084 35.366 1.00 90.69 85 THR A CA 1
ATOM 677 C C . THR A 1 85 ? -19.951 -8.838 34.760 1.00 90.69 85 THR A C 1
ATOM 679 O O . THR A 1 85 ? -19.738 -9.135 33.584 1.00 90.69 85 THR A O 1
ATOM 682 N N . ARG A 1 86 ? -18.989 -8.365 35.563 1.00 93.94 86 ARG A N 1
ATOM 683 C CA . ARG A 1 86 ? -17.606 -8.118 35.122 1.00 93.94 86 ARG A CA 1
ATOM 684 C C . ARG A 1 86 ? -16.942 -9.393 34.604 1.00 93.94 86 ARG A C 1
ATOM 686 O O . ARG A 1 86 ? -16.361 -9.389 33.520 1.00 93.94 86 ARG A O 1
ATOM 693 N N . LYS A 1 87 ? -17.128 -10.514 35.311 1.00 92.50 87 LYS A N 1
ATOM 694 C CA . LYS A 1 87 ? -16.616 -11.833 34.903 1.00 92.50 87 LYS A CA 1
ATOM 695 C C . LYS A 1 87 ? -17.262 -12.352 33.614 1.00 92.50 87 LYS A C 1
ATOM 697 O O . LYS A 1 87 ? -16.575 -12.899 32.757 1.00 92.50 87 LYS A O 1
ATOM 702 N N . LEU A 1 88 ? -18.575 -12.183 33.448 1.00 90.50 88 LEU A N 1
ATOM 703 C CA . LEU A 1 88 ? -19.283 -12.557 32.215 1.00 90.50 88 LEU A CA 1
ATOM 704 C C . LEU A 1 88 ? -18.773 -11.743 31.015 1.00 90.50 88 LEU A C 1
ATOM 706 O O . LEU A 1 88 ? -18.531 -12.268 29.920 1.00 90.50 88 LEU A O 1
ATOM 710 N N . LEU A 1 89 ? -18.587 -10.442 31.229 1.00 92.62 89 LEU A N 1
ATOM 711 C CA . LEU A 1 89 ? -18.090 -9.524 30.214 1.00 92.62 89 LEU A CA 1
ATOM 712 C C . LEU A 1 89 ? -16.580 -9.637 30.006 1.00 92.62 89 LEU A C 1
ATOM 714 O O . LEU A 1 89 ? -16.114 -9.212 28.957 1.00 92.62 89 LEU A O 1
ATOM 718 N N . ARG A 1 90 ? -15.876 -10.386 30.858 1.00 92.94 90 ARG A N 1
ATOM 719 C CA . ARG A 1 90 ? -14.436 -10.651 30.788 1.00 92.94 90 ARG A CA 1
ATOM 720 C C . ARG A 1 90 ? -13.605 -9.373 30.854 1.00 92.94 90 ARG A C 1
ATOM 722 O O . ARG A 1 90 ? -12.733 -9.151 30.019 1.00 92.94 90 ARG A O 1
ATOM 729 N N . GLU A 1 91 ? -13.902 -8.521 31.832 1.00 94.31 91 GLU A N 1
ATOM 730 C CA . GLU A 1 91 ? -13.150 -7.282 32.072 1.00 94.31 91 GLU A CA 1
ATOM 731 C C . GLU A 1 91 ? -11.632 -7.522 32.160 1.00 94.31 91 GLU A C 1
ATOM 733 O O . GLU A 1 91 ? -10.855 -6.681 31.709 1.00 94.31 91 GLU A O 1
ATOM 738 N N . GLU A 1 92 ? -11.212 -8.698 32.639 1.00 93.56 92 GLU A N 1
ATOM 739 C CA . GLU A 1 92 ? -9.805 -9.087 32.704 1.00 93.56 92 GLU A CA 1
ATOM 740 C C . GLU A 1 92 ? -9.094 -9.063 31.338 1.00 93.56 92 GLU A C 1
ATOM 742 O O . GLU A 1 92 ? -7.915 -8.724 31.275 1.00 93.56 92 GLU A O 1
ATOM 747 N N . ASP A 1 93 ? -9.797 -9.336 30.230 1.00 92.19 93 ASP A N 1
ATOM 748 C CA . ASP A 1 93 ? -9.206 -9.258 28.885 1.00 92.19 93 ASP A CA 1
ATOM 749 C C . ASP A 1 93 ? -8.846 -7.805 28.514 1.00 92.19 93 ASP A C 1
ATOM 751 O O . ASP A 1 93 ? -7.871 -7.560 27.800 1.00 92.19 93 ASP A O 1
ATOM 755 N N . CYS A 1 94 ? -9.625 -6.825 28.990 1.00 94.44 94 CYS A N 1
ATOM 756 C CA . CYS A 1 94 ? -9.320 -5.409 28.783 1.00 94.44 94 CYS A CA 1
ATOM 757 C C . CYS A 1 94 ? -8.072 -5.003 29.569 1.00 94.44 94 CYS A C 1
ATOM 759 O O . CYS A 1 94 ? -7.226 -4.284 29.037 1.00 94.44 94 CYS A O 1
ATOM 761 N N . ASP A 1 95 ? -7.945 -5.479 30.811 1.00 94.69 95 ASP A N 1
ATOM 762 C CA . ASP A 1 95 ? -6.767 -5.228 31.647 1.00 94.69 95 ASP A CA 1
ATOM 763 C C . ASP A 1 95 ? -5.502 -5.815 31.020 1.00 94.69 95 ASP A C 1
ATOM 765 O O . ASP A 1 95 ? -4.473 -5.142 30.949 1.00 94.69 95 ASP A O 1
ATOM 769 N N . GLU A 1 96 ? -5.594 -7.034 30.484 1.00 94.25 96 GLU A N 1
ATOM 770 C CA . GLU A 1 96 ? -4.498 -7.678 29.765 1.00 94.25 96 GLU A CA 1
ATOM 771 C C . GLU A 1 96 ? -4.008 -6.827 28.576 1.00 94.25 96 GLU A C 1
ATOM 773 O O . GLU A 1 96 ? -2.801 -6.605 28.444 1.00 94.25 96 GLU A O 1
ATOM 778 N N . ILE A 1 97 ? -4.917 -6.301 27.740 1.00 92.81 97 ILE A N 1
ATOM 779 C CA . ILE A 1 97 ? -4.566 -5.434 26.596 1.00 92.81 97 ILE A CA 1
ATOM 780 C C . ILE A 1 97 ? -3.961 -4.110 27.073 1.00 92.81 97 ILE A C 1
ATOM 782 O O . ILE A 1 97 ? -2.935 -3.677 26.546 1.00 92.81 97 ILE A O 1
ATOM 786 N N . ILE A 1 98 ? -4.566 -3.469 28.077 1.00 93.12 98 ILE A N 1
ATOM 787 C CA . ILE A 1 98 ? -4.089 -2.194 28.632 1.00 93.12 98 ILE A CA 1
ATOM 788 C C . ILE A 1 98 ? -2.649 -2.335 29.138 1.00 93.12 98 ILE A C 1
ATOM 790 O O . ILE A 1 98 ? -1.788 -1.520 28.798 1.00 93.12 98 ILE A O 1
ATOM 794 N N . GLU A 1 99 ? -2.363 -3.382 29.910 1.00 92.50 99 GLU A N 1
ATOM 795 C CA . GLU A 1 99 ? -1.022 -3.636 30.440 1.00 92.50 99 GLU A CA 1
ATOM 796 C C . GLU A 1 99 ? -0.038 -4.098 29.360 1.00 92.50 99 GLU A C 1
ATOM 798 O O . GLU A 1 99 ? 1.162 -3.835 29.455 1.00 92.50 99 GLU A O 1
ATOM 803 N N . ALA A 1 100 ? -0.506 -4.775 28.311 1.00 90.00 100 ALA A N 1
ATOM 804 C CA . ALA A 1 100 ? 0.330 -5.118 27.167 1.00 90.00 100 ALA A CA 1
ATOM 805 C C . ALA A 1 100 ? 0.752 -3.874 26.363 1.00 90.00 100 ALA A C 1
ATOM 807 O O . ALA A 1 100 ? 1.926 -3.747 26.021 1.00 90.00 100 ALA A O 1
ATOM 808 N N . VAL A 1 101 ? -0.157 -2.921 26.123 1.00 88.56 101 VAL A N 1
ATOM 809 C CA . VAL A 1 101 ? 0.166 -1.665 25.421 1.00 88.56 101 VAL A CA 1
ATOM 810 C C . VAL A 1 101 ? 1.142 -0.806 26.229 1.00 88.56 101 VAL A C 1
ATOM 812 O O . VAL A 1 101 ? 2.131 -0.328 25.675 1.00 88.56 101 VAL A O 1
ATOM 815 N N . LYS A 1 102 ? 0.931 -0.661 27.545 1.00 88.19 102 LYS A N 1
ATOM 816 C CA . LYS A 1 102 ? 1.845 0.100 28.420 1.00 88.19 102 LYS A CA 1
ATOM 817 C C . LYS A 1 102 ? 3.268 -0.463 28.413 1.00 88.19 102 LYS A C 1
ATOM 819 O O . LYS A 1 102 ? 4.232 0.298 28.400 1.00 88.19 102 LYS A O 1
ATOM 824 N N . ARG A 1 103 ? 3.413 -1.794 28.400 1.00 86.88 103 ARG A N 1
ATOM 825 C CA . ARG A 1 103 ? 4.724 -2.465 28.336 1.00 86.88 103 ARG A CA 1
ATOM 826 C C . ARG A 1 103 ? 5.482 -2.185 27.037 1.00 86.88 103 ARG A C 1
ATOM 828 O O . ARG A 1 103 ? 6.708 -2.186 27.064 1.00 86.88 103 ARG A O 1
ATOM 835 N N . ASN A 1 104 ? 4.780 -1.873 25.948 1.00 79.31 104 ASN A N 1
ATOM 836 C CA . ASN A 1 104 ? 5.378 -1.497 24.663 1.00 79.31 104 ASN A CA 1
ATOM 837 C C . ASN A 1 104 ? 5.847 -0.027 24.605 1.00 79.31 104 ASN A C 1
ATOM 839 O O . ASN A 1 104 ? 6.229 0.449 23.540 1.00 79.31 104 ASN A O 1
ATOM 843 N N . GLY A 1 105 ? 5.837 0.704 25.729 1.00 69.38 105 GLY A N 1
ATOM 844 C CA . GLY A 1 105 ? 6.387 2.062 25.817 1.00 69.38 105 GLY A CA 1
ATOM 845 C C . GLY A 1 105 ? 5.525 3.147 25.169 1.00 69.38 105 GLY A C 1
ATOM 846 O O . GLY A 1 105 ? 5.996 4.266 24.980 1.00 69.38 105 GLY A O 1
ATOM 847 N N . VAL A 1 106 ? 4.271 2.836 24.830 1.00 67.12 106 VAL A N 1
ATOM 848 C CA . VAL A 1 106 ? 3.313 3.812 24.300 1.00 67.12 106 VAL A CA 1
ATOM 849 C C . VAL A 1 106 ? 2.758 4.637 25.458 1.00 67.12 106 VAL A C 1
ATOM 851 O O . VAL A 1 106 ? 2.133 4.081 26.364 1.00 67.12 106 VAL A O 1
ATOM 854 N N . GLU A 1 107 ? 2.972 5.957 25.437 1.00 70.31 107 GLU A N 1
ATOM 855 C CA . GLU A 1 107 ? 2.274 6.861 26.355 1.00 70.31 107 GLU A CA 1
ATOM 856 C C . GLU A 1 107 ? 0.781 6.885 25.995 1.00 70.31 107 GLU A C 1
ATOM 858 O O . GLU A 1 107 ? 0.426 7.288 24.884 1.00 70.31 107 GLU A O 1
ATOM 863 N N . PRO A 1 108 ? -0.115 6.452 26.899 1.00 65.94 108 PRO A N 1
ATOM 864 C CA . PRO A 1 108 ? -1.522 6.354 26.570 1.00 65.94 108 PRO A CA 1
ATOM 865 C C . PRO A 1 108 ? -2.135 7.738 26.337 1.00 65.94 108 PRO A C 1
ATOM 867 O O . PRO A 1 108 ? -2.274 8.547 27.254 1.00 65.94 108 PRO A O 1
ATOM 870 N N . SER A 1 109 ? -2.546 7.983 25.096 1.00 74.62 109 SER A N 1
ATOM 871 C CA . SER A 1 109 ? -3.318 9.152 24.681 1.00 74.62 109 SER A CA 1
ATOM 872 C C . SER A 1 109 ? -4.809 8.810 24.686 1.00 74.62 109 SER A C 1
ATOM 874 O O . SER A 1 109 ? -5.225 7.830 24.060 1.00 74.62 109 SER A O 1
ATOM 876 N N . ARG A 1 110 ? -5.637 9.604 25.382 1.00 80.25 110 ARG A N 1
ATOM 877 C CA . ARG A 1 110 ? -7.097 9.440 25.336 1.00 80.25 110 ARG A CA 1
ATOM 878 C C . ARG A 1 110 ? -7.638 10.052 24.047 1.00 80.25 110 ARG A C 1
ATOM 880 O O . ARG A 1 110 ? -7.736 11.271 23.916 1.00 80.25 110 ARG A O 1
ATOM 887 N N . LEU A 1 111 ? -7.999 9.193 23.103 1.00 80.19 111 LEU A N 1
ATOM 888 C CA . LEU A 1 111 ? -8.628 9.588 21.847 1.00 80.19 111 LEU A CA 1
ATOM 889 C C . LEU A 1 111 ? -10.138 9.787 22.045 1.00 80.19 111 LEU A C 1
ATOM 891 O O . LEU A 1 111 ? -10.730 9.254 22.980 1.00 80.19 111 LEU A O 1
ATOM 895 N N . MET A 1 112 ? -10.781 10.545 21.151 1.00 78.50 112 MET A N 1
ATOM 896 C CA . MET A 1 112 ? -12.240 10.689 21.174 1.00 78.50 112 MET A CA 1
ATOM 897 C C . MET A 1 112 ? -12.924 9.350 20.876 1.00 78.50 112 MET A C 1
ATOM 899 O O . MET A 1 112 ? -12.721 8.789 19.799 1.00 78.50 112 MET A O 1
ATOM 903 N N . ASP A 1 113 ? -13.809 8.895 21.767 1.00 80.62 113 ASP A N 1
ATOM 904 C CA . ASP A 1 113 ? -14.535 7.621 21.641 1.00 80.62 113 ASP A CA 1
ATOM 905 C C . ASP A 1 113 ? -15.202 7.453 20.272 1.00 80.62 113 ASP A C 1
ATOM 907 O O . ASP A 1 113 ? -15.065 6.419 19.620 1.00 80.62 113 ASP A O 1
ATOM 911 N N . ASN A 1 114 ? -15.881 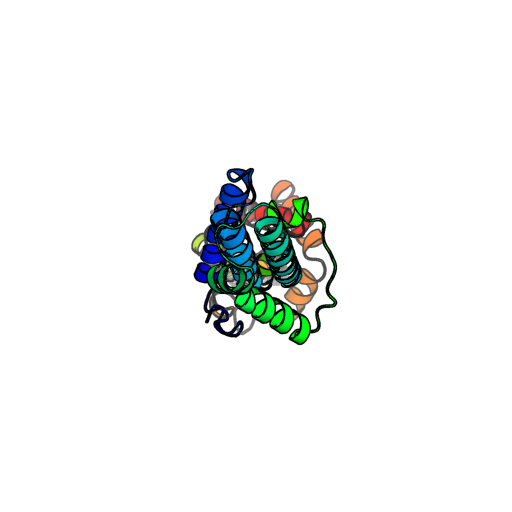8.501 19.791 1.00 77.00 114 ASN A N 1
ATOM 912 C CA . ASN A 1 114 ? -16.579 8.463 18.508 1.00 77.00 114 ASN A CA 1
ATOM 913 C C . ASN A 1 114 ? -15.621 8.261 17.326 1.00 77.00 114 ASN A C 1
ATOM 915 O O . ASN A 1 114 ? -16.009 7.704 16.307 1.00 77.00 114 ASN A O 1
ATOM 919 N N . PHE A 1 115 ? -14.373 8.704 17.447 1.00 81.19 115 PHE A N 1
ATOM 920 C CA . PHE A 1 115 ? -13.365 8.495 16.418 1.00 81.19 115 PHE A CA 1
ATOM 921 C C . PHE A 1 115 ? -12.805 7.070 16.481 1.00 81.19 115 PHE A C 1
ATOM 923 O O . PHE A 1 115 ? -12.778 6.382 15.461 1.00 81.19 115 PHE A O 1
ATOM 930 N N . VAL A 1 116 ? -12.449 6.605 17.683 1.00 85.94 116 VAL A N 1
ATOM 931 C CA . VAL A 1 116 ? -11.885 5.267 17.936 1.00 85.94 116 VAL A CA 1
ATOM 932 C C . VAL A 1 116 ? -12.850 4.158 17.523 1.00 85.94 116 VAL A C 1
ATOM 934 O O . VAL A 1 116 ? -12.445 3.184 16.894 1.00 85.94 116 VAL A O 1
ATOM 937 N N . LEU A 1 117 ? -14.136 4.310 17.845 1.00 88.62 117 LEU A N 1
ATOM 938 C CA . LEU A 1 117 ? -15.137 3.270 17.622 1.00 88.62 117 LEU A CA 1
ATOM 939 C C . LEU A 1 117 ? -15.722 3.241 16.200 1.00 88.62 117 LEU A C 1
ATOM 941 O O . LEU A 1 117 ? -16.471 2.320 15.876 1.00 88.62 117 LEU A O 1
ATOM 945 N N . ASN A 1 118 ? -15.415 4.235 15.359 1.00 86.69 118 ASN A N 1
ATOM 946 C CA . ASN A 1 118 ? -15.999 4.353 14.017 1.00 86.69 118 ASN A CA 1
ATOM 947 C C . ASN A 1 118 ? -14.982 4.385 12.875 1.00 86.69 118 ASN A C 1
ATOM 949 O O . ASN A 1 118 ? -15.390 4.360 11.711 1.00 86.69 118 ASN A O 1
ATOM 953 N N . THR A 1 119 ? -13.687 4.436 13.185 1.00 83.75 119 THR A N 1
ATOM 954 C CA . THR A 1 119 ? -12.631 4.615 12.184 1.00 83.75 119 THR A CA 1
ATOM 955 C C . THR A 1 119 ? -11.718 3.402 12.145 1.00 83.75 119 THR A C 1
ATOM 957 O O . THR A 1 119 ? -11.146 3.008 13.158 1.00 83.75 119 THR A O 1
ATOM 960 N N . LEU A 1 120 ? -11.535 2.838 10.951 1.00 86.25 120 LEU A N 1
ATOM 961 C CA . LEU A 1 120 ? -10.494 1.849 10.711 1.00 86.25 120 LEU A CA 1
ATOM 962 C C . LEU A 1 120 ? -9.160 2.573 10.485 1.00 86.25 120 LEU A C 1
ATOM 964 O O . LEU A 1 120 ? -8.990 3.276 9.489 1.00 86.25 120 LEU A O 1
ATOM 968 N N . CYS A 1 121 ? -8.197 2.370 11.382 1.00 82.75 121 CYS A N 1
ATOM 969 C CA . CYS A 1 121 ? -6.815 2.777 11.155 1.00 82.75 121 CYS A CA 1
ATOM 970 C C . CYS A 1 121 ? -6.045 1.603 10.538 1.00 82.75 121 CYS A C 1
ATOM 972 O O . CYS A 1 121 ? -5.982 0.529 11.121 1.00 82.75 121 CYS A O 1
ATOM 974 N N . THR A 1 122 ? -5.443 1.778 9.364 1.00 77.88 122 THR A N 1
ATOM 975 C CA . THR A 1 122 ? -4.564 0.754 8.760 1.00 77.88 122 THR A CA 1
ATOM 976 C C . THR A 1 122 ? -3.166 1.293 8.493 1.00 77.88 122 THR A C 1
ATOM 978 O O . THR A 1 122 ? -2.430 0.723 7.694 1.00 77.88 122 THR A O 1
ATOM 981 N N . THR A 1 123 ? -2.795 2.420 9.105 1.00 71.31 123 THR A N 1
ATOM 982 C CA . THR A 1 123 ? -1.516 3.093 8.844 1.00 71.31 123 THR A CA 1
ATOM 983 C C . THR A 1 123 ? -0.332 2.187 9.173 1.00 71.31 123 THR A C 1
ATOM 985 O O . THR A 1 123 ? 0.601 2.107 8.380 1.00 71.31 123 THR A O 1
ATOM 988 N N . ASN A 1 124 ? -0.387 1.447 10.284 1.00 71.06 124 ASN A N 1
ATOM 989 C CA . ASN A 1 124 ? 0.698 0.546 10.683 1.00 71.06 124 ASN A CA 1
ATOM 990 C C . ASN A 1 124 ? 0.780 -0.686 9.775 1.00 71.06 124 ASN A C 1
ATOM 992 O O . ASN A 1 124 ? 1.864 -1.024 9.308 1.00 71.06 124 ASN A O 1
ATOM 996 N N . ILE A 1 125 ? -0.369 -1.250 9.386 1.00 70.38 125 ILE A N 1
ATOM 997 C CA . ILE A 1 125 ? -0.431 -2.312 8.370 1.00 70.38 125 ILE A CA 1
ATOM 998 C C . ILE A 1 125 ? 0.185 -1.835 7.057 1.00 70.38 125 ILE A C 1
ATOM 1000 O O . ILE A 1 125 ? 1.012 -2.530 6.490 1.00 70.38 125 ILE A O 1
ATOM 1004 N N . ARG A 1 126 ? -0.184 -0.644 6.574 1.00 63.12 126 ARG A N 1
ATOM 1005 C CA . ARG A 1 126 ? 0.289 -0.110 5.287 1.00 63.12 126 ARG A CA 1
ATOM 1006 C C . ARG A 1 126 ? 1.789 0.194 5.273 1.00 63.12 126 ARG A C 1
ATOM 1008 O O . ARG A 1 126 ? 2.387 0.093 4.209 1.00 63.12 126 ARG A O 1
ATOM 1015 N N . LYS A 1 127 ? 2.395 0.511 6.426 1.00 63.03 127 LYS A N 1
ATOM 1016 C CA . LYS A 1 127 ? 3.855 0.686 6.564 1.00 63.03 127 LYS A CA 1
ATOM 1017 C C . LYS A 1 127 ? 4.630 -0.620 6.366 1.00 63.03 127 LYS A C 1
ATOM 1019 O O . LYS A 1 127 ? 5.749 -0.580 5.867 1.00 63.03 127 LYS A O 1
ATOM 1024 N N . VAL A 1 128 ? 4.056 -1.753 6.778 1.00 59.22 128 VAL A N 1
ATOM 1025 C CA . VAL A 1 128 ? 4.717 -3.073 6.754 1.00 59.22 128 VAL A CA 1
ATOM 1026 C C . VAL A 1 128 ? 4.276 -3.908 5.546 1.00 59.22 128 VAL A C 1
ATOM 1028 O O . VAL A 1 128 ? 5.074 -4.626 4.955 1.00 59.22 128 VAL A O 1
ATOM 1031 N N . PHE A 1 129 ? 3.013 -3.778 5.144 1.00 57.44 129 PHE A N 1
ATOM 1032 C CA . PHE A 1 129 ? 2.352 -4.503 4.062 1.00 57.44 129 PHE A CA 1
ATOM 1033 C C . PHE A 1 129 ? 1.506 -3.535 3.223 1.00 57.44 129 PHE A C 1
ATOM 1035 O O . PHE A 1 129 ? 0.274 -3.490 3.364 1.00 57.44 129 PHE A O 1
ATOM 1042 N N . PRO A 1 130 ? 2.126 -2.734 2.339 1.00 55.59 130 PRO A N 1
ATOM 1043 C CA . PRO A 1 130 ? 1.366 -1.908 1.414 1.00 55.59 130 PRO A CA 1
ATOM 1044 C C . PRO A 1 130 ? 0.424 -2.794 0.582 1.00 55.59 130 PRO A C 1
ATOM 1046 O O . PRO A 1 130 ? 0.766 -3.933 0.250 1.00 55.59 130 PRO A O 1
ATOM 1049 N N . PRO A 1 131 ? -0.796 -2.321 0.276 1.00 54.50 131 PRO A N 1
ATOM 1050 C CA . PRO A 1 131 ? -1.837 -3.160 -0.296 1.00 54.50 131 PRO A CA 1
ATOM 1051 C C . PRO A 1 131 ? -1.472 -3.561 -1.730 1.00 54.50 131 PRO A C 1
ATOM 1053 O O . PRO A 1 131 ? -1.770 -2.857 -2.697 1.00 54.50 131 PRO A O 1
ATOM 1056 N N . LYS A 1 132 ? -0.846 -4.736 -1.850 1.00 53.16 132 LYS A N 1
ATOM 1057 C CA . LYS A 1 132 ? -0.519 -5.452 -3.093 1.00 53.16 132 LYS A CA 1
ATOM 1058 C C . LYS A 1 132 ? -1.758 -5.666 -3.981 1.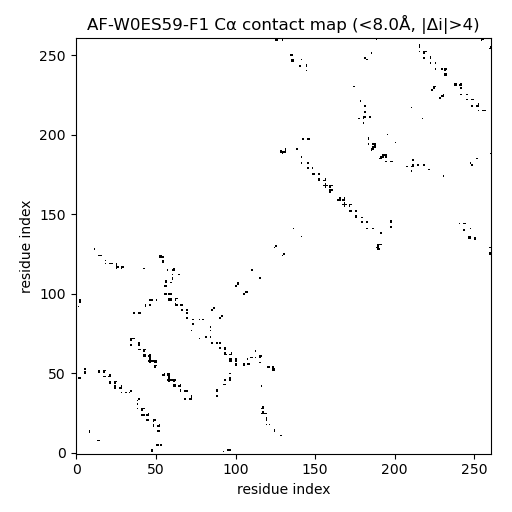00 53.16 132 LYS A C 1
ATOM 1060 O O . LYS A 1 132 ? -1.630 -5.739 -5.195 1.00 53.16 132 LYS A O 1
ATOM 1065 N N . ASN A 1 133 ? -2.952 -5.667 -3.376 1.00 51.50 133 ASN A N 1
ATOM 1066 C CA . ASN A 1 133 ? -4.253 -5.891 -4.023 1.00 51.50 133 ASN A CA 1
ATOM 1067 C C . ASN A 1 133 ? -4.999 -4.608 -4.449 1.00 51.50 133 ASN A C 1
ATOM 1069 O O . ASN A 1 133 ? -6.108 -4.703 -4.966 1.00 51.50 133 ASN A O 1
ATOM 1073 N N . GLU A 1 134 ? -4.424 -3.419 -4.238 1.00 59.88 134 GLU A N 1
ATOM 1074 C CA . GLU A 1 134 ? -4.983 -2.140 -4.723 1.00 59.88 134 GLU A CA 1
ATOM 1075 C C . GLU A 1 134 ? -4.205 -1.571 -5.919 1.00 59.88 134 GLU A C 1
ATOM 1077 O O . GLU A 1 134 ? -4.581 -0.541 -6.473 1.00 59.88 134 GLU A O 1
ATOM 1082 N N . CYS A 1 135 ? -3.091 -2.203 -6.298 1.00 70.06 135 CYS A N 1
ATOM 1083 C CA . CYS A 1 135 ? -2.274 -1.739 -7.412 1.00 70.06 135 CYS A CA 1
ATOM 1084 C C . CYS A 1 135 ? -3.030 -1.983 -8.714 1.00 70.06 135 CYS A C 1
ATOM 1086 O O . CYS A 1 135 ? -3.600 -3.054 -8.923 1.00 70.06 135 CYS A O 1
ATOM 1088 N N . MET A 1 136 ? -2.984 -1.022 -9.632 1.00 77.56 136 MET A N 1
ATOM 1089 C CA . MET A 1 136 ? -3.620 -1.210 -10.939 1.00 77.56 136 MET A CA 1
ATOM 1090 C C . MET A 1 136 ? -2.907 -2.275 -11.789 1.00 77.56 136 MET A C 1
ATOM 1092 O O . MET A 1 136 ? -3.440 -2.676 -12.822 1.00 77.56 136 MET A O 1
ATOM 1096 N N . PHE A 1 137 ? -1.719 -2.735 -11.377 1.00 84.69 137 PHE A N 1
ATOM 1097 C CA . PHE A 1 137 ? -0.857 -3.698 -12.065 1.00 84.69 137 PHE A CA 1
ATOM 1098 C C . PHE A 1 137 ? -0.570 -4.957 -11.232 1.00 84.69 137 PHE A C 1
ATOM 1100 O O . PHE A 1 137 ? -0.669 -4.959 -10.007 1.00 84.69 137 PHE A O 1
ATOM 1107 N N . THR A 1 138 ? -0.200 -6.037 -11.915 1.00 83.81 138 THR A N 1
ATOM 1108 C CA . THR A 1 138 ? 0.124 -7.335 -11.30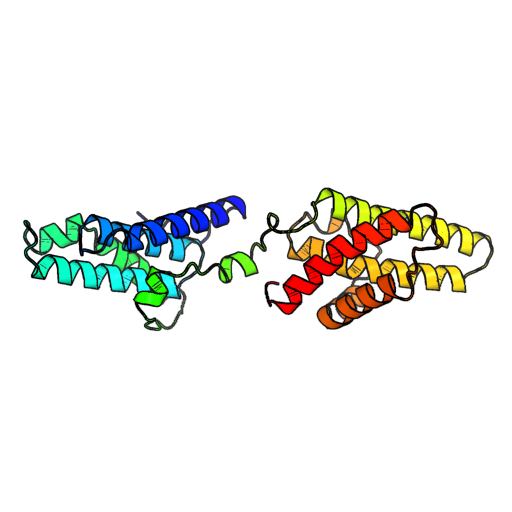9 1.00 83.81 138 THR A CA 1
ATOM 1109 C C . THR A 1 138 ? 1.623 -7.483 -11.036 1.00 83.81 138 THR A C 1
ATOM 1111 O O . THR A 1 138 ? 2.453 -6.818 -11.659 1.00 83.81 138 THR A O 1
ATOM 1114 N N . ARG A 1 139 ? 1.985 -8.422 -10.148 1.00 84.31 139 ARG A N 1
ATOM 1115 C CA . ARG A 1 139 ? 3.383 -8.838 -9.933 1.00 84.31 139 ARG A CA 1
ATOM 1116 C C . ARG A 1 139 ? 4.074 -9.177 -11.252 1.00 84.31 139 ARG A C 1
ATOM 1118 O O . ARG A 1 139 ? 5.187 -8.726 -11.496 1.00 84.31 139 ARG A O 1
ATOM 1125 N N . ASP A 1 140 ? 3.414 -9.984 -12.076 1.00 84.62 140 ASP A N 1
ATOM 1126 C CA . ASP A 1 140 ? 4.004 -10.494 -13.308 1.00 84.62 140 ASP A CA 1
ATOM 1127 C C . ASP A 1 140 ? 4.179 -9.374 -14.333 1.00 84.62 140 ASP A C 1
ATOM 1129 O O . ASP A 1 140 ? 5.192 -9.341 -15.020 1.00 84.62 140 ASP A O 1
ATOM 1133 N N . GLU A 1 141 ? 3.257 -8.412 -14.406 1.00 90.38 141 GLU A N 1
ATOM 1134 C CA . GLU A 1 141 ? 3.442 -7.212 -15.231 1.00 90.38 141 GLU A CA 1
ATOM 1135 C C . GLU A 1 141 ? 4.705 -6.433 -14.828 1.00 90.38 141 GLU A C 1
ATOM 1137 O O . GLU A 1 141 ? 5.488 -6.057 -15.700 1.00 90.38 141 GLU A O 1
ATOM 1142 N N . LEU A 1 142 ? 4.938 -6.230 -13.526 1.00 93.81 142 LEU A N 1
ATOM 1143 C CA . LEU A 1 142 ? 6.143 -5.560 -13.028 1.00 93.81 142 LEU A CA 1
ATOM 1144 C C . LEU A 1 142 ? 7.413 -6.372 -13.324 1.00 93.81 142 LEU A C 1
ATOM 1146 O O . LEU A 1 142 ? 8.373 -5.831 -13.870 1.00 93.81 142 LEU A O 1
ATOM 1150 N N . TYR A 1 143 ? 7.398 -7.669 -13.008 1.00 91.38 143 TYR A N 1
ATOM 1151 C CA . TYR A 1 143 ? 8.514 -8.587 -13.239 1.00 91.38 143 TYR A CA 1
ATOM 1152 C C . TYR A 1 143 ? 8.938 -8.595 -14.713 1.00 91.38 143 TYR A C 1
ATOM 1154 O O . TYR A 1 143 ? 10.090 -8.319 -15.049 1.00 91.38 143 TYR A O 1
ATOM 1162 N N . HIS A 1 144 ? 7.988 -8.842 -15.620 1.00 92.31 144 HIS A N 1
ATOM 1163 C CA . HIS A 1 144 ? 8.278 -8.907 -17.049 1.00 92.31 144 HIS A CA 1
ATOM 1164 C C . HIS A 1 144 ? 8.719 -7.556 -17.611 1.00 92.31 144 HIS A C 1
ATOM 1166 O O . HIS A 1 144 ? 9.548 -7.538 -18.518 1.00 92.31 144 HIS A O 1
ATOM 1172 N N . LEU A 1 145 ? 8.218 -6.431 -17.086 1.00 95.81 145 LEU A N 1
ATOM 1173 C CA . LEU A 1 145 ? 8.675 -5.113 -17.519 1.00 95.81 145 LEU A CA 1
ATOM 1174 C C . LEU A 1 145 ? 10.146 -4.879 -17.172 1.00 95.81 145 LEU A C 1
ATOM 1176 O O . LEU A 1 145 ? 10.904 -4.446 -18.039 1.00 95.81 145 LEU A O 1
ATOM 1180 N N . ILE A 1 146 ? 10.556 -5.186 -15.937 1.00 95.25 146 ILE A N 1
ATOM 1181 C CA . ILE A 1 146 ? 11.951 -5.045 -15.502 1.00 95.25 146 ILE A CA 1
ATOM 1182 C C . ILE A 1 146 ? 12.869 -5.863 -16.417 1.00 95.25 146 ILE A C 1
ATOM 1184 O O . ILE A 1 146 ? 13.838 -5.332 -16.965 1.00 95.25 146 ILE A O 1
ATOM 1188 N N . HIS A 1 147 ? 12.529 -7.132 -16.651 1.00 93.06 147 HIS A N 1
ATOM 1189 C CA . HIS A 1 147 ? 13.326 -7.995 -17.520 1.00 93.06 147 HIS A CA 1
ATOM 1190 C C . HIS A 1 147 ? 13.303 -7.552 -18.985 1.00 93.06 147 HIS A C 1
ATOM 1192 O O . HIS A 1 147 ? 14.337 -7.613 -19.645 1.00 93.06 147 HIS A O 1
ATOM 1198 N N . ALA A 1 148 ? 12.172 -7.068 -19.500 1.00 92.69 148 ALA A N 1
ATOM 1199 C CA . ALA A 1 148 ? 12.085 -6.563 -20.867 1.00 92.69 148 ALA A CA 1
ATOM 1200 C C . ALA A 1 148 ? 12.957 -5.316 -21.070 1.00 92.69 148 ALA A C 1
ATOM 1202 O O . ALA A 1 148 ? 13.626 -5.202 -22.101 1.00 92.69 148 ALA A O 1
ATOM 1203 N N . LEU A 1 149 ? 12.989 -4.403 -20.093 1.00 94.19 149 LEU A N 1
ATOM 1204 C CA . LEU A 1 149 ? 13.883 -3.246 -20.111 1.00 94.19 149 LEU A CA 1
ATOM 1205 C C . LEU A 1 149 ? 15.346 -3.691 -20.095 1.00 94.19 149 LEU A C 1
ATOM 1207 O O . LEU A 1 149 ? 16.127 -3.229 -20.923 1.00 94.19 149 LEU A O 1
ATOM 1211 N N . GLU A 1 150 ? 15.707 -4.627 -19.220 1.00 92.69 150 GLU A N 1
ATOM 1212 C CA . GLU A 1 150 ? 17.076 -5.138 -19.121 1.00 92.69 150 GLU A CA 1
ATOM 1213 C C . GLU A 1 150 ? 17.531 -5.837 -20.412 1.00 92.69 150 GLU A C 1
ATOM 1215 O O . GLU A 1 150 ? 18.600 -5.540 -20.943 1.00 92.69 150 GLU A O 1
ATOM 1220 N N . GLN A 1 151 ? 16.696 -6.714 -20.975 1.00 91.88 151 GLN A N 1
ATOM 1221 C CA . GLN A 1 151 ? 16.984 -7.412 -22.230 1.00 91.88 151 GLN A CA 1
ATOM 1222 C C . GLN A 1 151 ? 17.119 -6.441 -23.407 1.00 91.88 151 GLN A C 1
ATOM 1224 O O . GLN A 1 151 ? 18.049 -6.562 -24.204 1.00 91.88 151 GLN A O 1
ATOM 1229 N N . THR A 1 152 ? 16.219 -5.460 -23.504 1.00 92.44 152 THR A N 1
ATOM 1230 C CA . THR A 1 152 ? 16.248 -4.460 -24.581 1.00 92.44 152 THR A CA 1
ATOM 1231 C C . THR A 1 152 ? 17.484 -3.570 -24.466 1.00 92.44 152 THR A C 1
ATOM 1233 O O . THR A 1 152 ? 18.176 -3.360 -25.462 1.00 92.44 152 THR A O 1
ATOM 1236 N N . LYS A 1 153 ? 17.814 -3.113 -23.250 1.00 93.38 153 LYS A N 1
ATOM 1237 C CA . LYS A 1 153 ? 19.050 -2.379 -22.958 1.00 93.38 153 LYS A CA 1
ATOM 1238 C C . LYS A 1 153 ? 20.263 -3.177 -23.428 1.00 93.38 153 LYS A C 1
ATOM 1240 O O . LYS A 1 153 ? 21.039 -2.666 -24.227 1.00 93.38 153 LYS A O 1
ATOM 1245 N N . ASN A 1 154 ? 20.387 -4.431 -22.992 1.00 92.94 154 ASN A N 1
ATOM 1246 C CA . ASN A 1 154 ? 21.545 -5.275 -23.290 1.00 92.94 154 ASN A CA 1
ATOM 1247 C C . ASN A 1 154 ? 21.686 -5.574 -24.788 1.00 92.94 154 ASN A C 1
ATOM 1249 O O . ASN A 1 154 ? 22.804 -5.612 -25.298 1.00 92.94 154 ASN A O 1
ATOM 1253 N N . ALA A 1 155 ? 20.577 -5.733 -25.514 1.00 93.00 155 ALA A N 1
ATOM 1254 C CA . ALA A 1 155 ? 20.604 -5.901 -26.965 1.00 93.00 155 ALA A CA 1
ATOM 1255 C C . ALA A 1 155 ? 21.145 -4.649 -27.680 1.00 93.00 155 ALA A C 1
ATOM 1257 O O . ALA A 1 155 ? 22.037 -4.756 -28.525 1.00 93.00 155 ALA A O 1
ATOM 1258 N N . ILE A 1 156 ? 20.645 -3.463 -27.316 1.00 93.62 156 ILE A N 1
ATOM 1259 C CA . ILE A 1 156 ? 21.049 -2.195 -27.939 1.00 93.62 156 ILE A CA 1
ATOM 1260 C C . ILE A 1 156 ? 22.502 -1.851 -27.588 1.00 93.62 156 ILE A C 1
ATOM 1262 O O . ILE A 1 156 ? 23.276 -1.497 -28.477 1.00 93.62 156 ILE A O 1
ATOM 1266 N N . THR A 1 157 ? 22.901 -1.977 -26.319 1.00 94.44 157 THR A N 1
ATOM 1267 C CA . THR A 1 157 ? 24.271 -1.656 -25.888 1.00 94.44 157 THR A CA 1
ATOM 1268 C C . THR A 1 157 ? 25.288 -2.604 -26.509 1.00 94.44 157 THR A C 1
ATOM 1270 O O . THR A 1 157 ? 26.317 -2.143 -26.994 1.00 94.44 157 THR A O 1
ATOM 1273 N N . SER A 1 158 ? 24.987 -3.906 -26.593 1.00 94.00 158 SER A N 1
ATOM 1274 C CA . SER A 1 158 ? 25.864 -4.879 -27.262 1.00 94.00 158 SER A CA 1
ATOM 1275 C C . SER A 1 158 ? 26.080 -4.527 -28.734 1.00 94.00 158 SER A C 1
ATOM 1277 O O . SER A 1 158 ? 27.205 -4.596 -29.229 1.00 94.00 158 SER A O 1
ATOM 1279 N N . GLN A 1 159 ? 25.020 -4.105 -29.433 1.00 94.62 159 GLN A N 1
ATOM 1280 C CA . GLN A 1 159 ? 25.132 -3.655 -30.816 1.00 94.62 159 GLN A CA 1
ATOM 1281 C C . GLN A 1 159 ? 25.964 -2.373 -30.925 1.00 94.62 159 GLN A C 1
ATOM 1283 O O . GLN A 1 159 ? 26.861 -2.316 -31.763 1.00 94.62 159 GLN A O 1
ATOM 1288 N N . ALA A 1 160 ? 25.710 -1.370 -30.083 1.00 93.94 160 ALA A N 1
ATOM 1289 C CA . ALA A 1 160 ? 26.460 -0.116 -30.084 1.00 93.94 160 ALA A CA 1
ATOM 1290 C C . ALA A 1 160 ? 27.958 -0.350 -29.818 1.00 93.94 160 ALA A C 1
ATOM 1292 O O . ALA A 1 160 ? 28.801 0.134 -30.572 1.00 93.94 160 ALA A O 1
ATOM 1293 N N . TYR A 1 161 ? 28.306 -1.182 -28.830 1.00 94.00 161 TYR A N 1
ATOM 1294 C CA . TYR A 1 161 ? 29.698 -1.553 -28.566 1.00 94.00 161 TYR A CA 1
ATOM 1295 C C . TYR A 1 161 ? 30.353 -2.268 -29.751 1.00 94.00 161 TYR A C 1
ATOM 1297 O O . TYR A 1 161 ? 31.494 -1.956 -30.088 1.00 94.00 161 TYR A O 1
ATOM 1305 N N . ALA A 1 162 ? 29.638 -3.174 -30.426 1.00 94.94 162 ALA A N 1
ATOM 1306 C CA . ALA A 1 162 ? 30.158 -3.868 -31.605 1.00 94.94 162 ALA A CA 1
ATOM 1307 C C . ALA A 1 162 ? 30.460 -2.920 -32.783 1.00 94.94 162 ALA A C 1
ATOM 1309 O O . ALA A 1 162 ? 31.337 -3.220 -33.592 1.00 94.94 162 ALA A O 1
ATOM 1310 N N . HIS A 1 163 ? 29.768 -1.780 -32.869 1.00 94.56 163 HIS A N 1
ATOM 1311 C CA . HIS A 1 163 ? 29.986 -0.755 -33.898 1.00 94.56 163 HIS A CA 1
ATOM 1312 C C . HIS A 1 163 ? 30.943 0.367 -33.451 1.00 94.56 163 HIS A C 1
ATOM 1314 O O . HIS A 1 163 ? 31.279 1.235 -34.252 1.00 94.56 163 HIS A O 1
ATOM 1320 N N . GLY A 1 164 ? 31.429 0.333 -32.204 1.00 93.81 164 GLY A N 1
ATOM 1321 C CA . GLY A 1 164 ? 32.294 1.373 -31.634 1.00 93.81 164 GLY A CA 1
ATOM 1322 C C . GLY A 1 164 ? 31.549 2.625 -31.153 1.00 93.81 164 GLY A C 1
ATOM 1323 O O . GLY A 1 164 ? 32.185 3.629 -30.833 1.00 93.81 164 GLY A O 1
ATOM 1324 N N . ASP A 1 165 ? 30.221 2.572 -31.048 1.00 95.44 165 ASP A N 1
ATOM 1325 C CA . ASP A 1 165 ? 29.363 3.684 -30.633 1.00 95.44 165 ASP A CA 1
ATOM 1326 C C . ASP A 1 165 ? 29.234 3.762 -29.099 1.00 95.44 165 ASP A C 1
ATOM 1328 O O . ASP A 1 165 ? 28.145 3.680 -28.524 1.00 95.44 165 ASP A O 1
ATOM 1332 N N . PHE A 1 166 ? 30.365 3.918 -28.405 1.00 93.69 166 PHE A N 1
ATOM 1333 C CA . PHE A 1 166 ? 30.430 3.873 -26.936 1.00 93.69 166 PHE A CA 1
ATOM 1334 C C . PHE A 1 166 ? 29.518 4.903 -26.249 1.00 93.69 166 PHE A C 1
ATOM 1336 O O . PHE A 1 166 ? 28.870 4.582 -25.257 1.00 93.69 166 PHE A O 1
ATOM 1343 N N . GLN A 1 167 ? 29.408 6.114 -26.805 1.00 94.25 167 GLN A N 1
ATOM 1344 C CA . GLN A 1 167 ? 28.541 7.166 -26.256 1.00 94.25 167 GLN A CA 1
ATOM 1345 C C . GLN A 1 167 ? 27.056 6.790 -26.322 1.00 94.25 167 GLN A C 1
ATOM 1347 O O . GLN A 1 167 ? 26.300 7.069 -25.392 1.00 94.25 167 GLN A O 1
ATOM 1352 N N . ILE A 1 168 ? 26.636 6.126 -27.404 1.00 92.00 168 ILE A N 1
ATOM 1353 C CA . ILE A 1 168 ? 25.258 5.651 -27.553 1.00 92.00 168 ILE A CA 1
ATOM 1354 C C . ILE A 1 168 ? 24.988 4.547 -26.529 1.00 92.00 168 ILE A C 1
ATOM 1356 O O . ILE A 1 168 ? 23.939 4.552 -25.888 1.00 92.00 168 ILE A O 1
ATOM 1360 N N . ALA A 1 169 ? 25.943 3.633 -26.330 1.00 93.12 169 ALA A N 1
ATOM 1361 C CA . ALA A 1 169 ? 25.819 2.575 -25.333 1.00 93.12 169 ALA A CA 1
ATOM 1362 C C . ALA A 1 169 ? 25.643 3.142 -23.912 1.00 93.12 169 ALA A C 1
ATOM 1364 O O . ALA A 1 169 ? 24.720 2.737 -23.204 1.00 93.12 169 ALA A O 1
ATOM 1365 N N . GLU A 1 170 ? 26.462 4.123 -23.519 1.00 92.69 170 GLU A N 1
ATOM 1366 C CA . GLU A 1 170 ? 26.352 4.791 -22.215 1.00 92.69 170 GLU A CA 1
ATOM 1367 C C . GLU A 1 170 ? 25.010 5.515 -22.046 1.00 92.69 170 GLU A C 1
ATOM 1369 O O . GLU A 1 170 ? 24.355 5.390 -21.007 1.00 92.69 170 GLU A O 1
ATOM 1374 N N . GLN A 1 171 ? 24.558 6.234 -23.078 1.00 93.06 171 GLN A N 1
ATOM 1375 C CA . GLN A 1 171 ? 23.282 6.944 -23.043 1.00 93.06 171 GLN A CA 1
ATOM 1376 C C . GLN A 1 171 ? 22.101 5.976 -22.884 1.00 93.06 171 GLN A C 1
ATOM 1378 O O . GLN A 1 171 ? 21.219 6.204 -22.054 1.00 93.06 171 GLN A O 1
ATOM 1383 N N . VAL A 1 172 ? 22.095 4.875 -23.640 1.00 93.69 172 VAL A N 1
ATOM 1384 C CA . VAL A 1 172 ? 21.068 3.829 -23.540 1.00 93.69 172 VAL A CA 1
ATOM 1385 C C . VAL A 1 172 ? 21.082 3.200 -22.151 1.00 93.69 172 VAL A C 1
ATOM 1387 O O . VAL A 1 172 ? 20.027 3.058 -21.534 1.00 93.69 172 VAL A O 1
ATOM 1390 N N . GLN A 1 173 ? 22.261 2.874 -21.619 1.00 92.50 173 GLN A N 1
ATOM 1391 C CA . GLN A 1 173 ? 22.382 2.297 -20.284 1.00 92.50 173 GLN A CA 1
ATOM 1392 C C . GLN A 1 173 ? 21.824 3.237 -19.208 1.00 92.50 173 GLN A C 1
ATOM 1394 O O . GLN A 1 173 ? 21.039 2.801 -18.366 1.00 92.50 173 GLN A O 1
ATOM 1399 N N . SER A 1 174 ? 22.160 4.526 -19.278 1.00 92.00 174 SER A N 1
ATOM 1400 C CA . SER A 1 174 ? 21.672 5.548 -18.346 1.00 92.00 174 SER A CA 1
ATOM 1401 C C . SER A 1 174 ? 20.144 5.689 -18.382 1.00 92.00 174 SER A C 1
ATOM 1403 O O . SER A 1 174 ? 19.483 5.607 -17.341 1.00 92.00 174 SER A O 1
ATOM 1405 N N . ILE A 1 175 ? 19.561 5.813 -19.582 1.00 94.44 175 ILE A N 1
ATOM 1406 C CA . ILE A 1 175 ? 18.109 5.962 -19.759 1.00 94.44 175 ILE A CA 1
ATOM 1407 C C . ILE A 1 175 ? 17.377 4.746 -19.188 1.00 94.44 175 ILE A C 1
ATOM 1409 O O . ILE A 1 175 ? 16.482 4.895 -18.357 1.00 94.44 175 ILE A O 1
ATOM 1413 N N . PHE A 1 176 ? 17.764 3.536 -19.595 1.00 95.06 176 PHE A N 1
ATOM 1414 C CA . PHE A 1 176 ? 17.075 2.320 -19.163 1.00 95.06 176 PHE A CA 1
ATOM 1415 C C . PHE A 1 176 ? 17.200 2.085 -17.657 1.00 95.06 176 PHE A C 1
ATOM 1417 O O . PHE A 1 176 ? 16.212 1.728 -17.016 1.00 95.06 176 PHE A O 1
ATOM 1424 N N . ASN A 1 177 ? 18.375 2.330 -17.073 1.00 92.81 177 ASN A N 1
ATOM 1425 C CA . ASN A 1 177 ? 18.569 2.179 -15.635 1.00 92.81 177 ASN A CA 1
ATOM 1426 C C . ASN A 1 177 ? 17.697 3.161 -14.835 1.00 92.81 177 ASN A C 1
ATOM 1428 O O . ASN A 1 177 ? 17.063 2.755 -13.863 1.00 92.81 177 ASN A O 1
ATOM 1432 N N . THR A 1 178 ? 17.574 4.413 -15.289 1.00 94.25 178 THR A N 1
ATOM 1433 C CA . THR A 1 178 ? 16.727 5.418 -14.621 1.00 94.25 178 THR A CA 1
ATOM 1434 C C . THR A 1 178 ? 15.261 4.980 -14.565 1.00 94.25 178 THR A C 1
ATOM 1436 O O . THR A 1 178 ? 14.605 5.151 -13.541 1.00 94.25 178 THR A O 1
ATOM 1439 N N . TYR A 1 179 ? 14.750 4.339 -15.622 1.00 96.31 179 TYR A N 1
ATOM 1440 C CA . TYR A 1 179 ? 13.392 3.784 -15.628 1.00 96.31 179 TYR A CA 1
ATOM 1441 C C . TYR A 1 179 ? 13.244 2.476 -14.840 1.00 96.31 179 TYR A C 1
ATOM 1443 O O . TYR A 1 179 ? 12.126 2.144 -14.454 1.00 96.31 179 TYR A O 1
ATOM 1451 N N . LYS A 1 180 ? 14.330 1.742 -14.565 1.00 95.00 180 LYS A N 1
ATOM 1452 C CA . LYS A 1 180 ? 14.299 0.542 -13.712 1.00 95.00 180 LYS A CA 1
ATOM 1453 C C . LYS A 1 180 ? 14.271 0.872 -12.222 1.00 95.00 180 LYS A C 1
ATOM 1455 O O . LYS A 1 180 ? 13.601 0.172 -11.472 1.00 95.00 180 LYS A O 1
ATOM 1460 N N . TYR A 1 181 ? 14.951 1.929 -11.779 1.00 95.25 181 TYR A N 1
ATOM 1461 C CA . TYR A 1 181 ? 15.014 2.301 -10.360 1.00 95.25 181 TYR A CA 1
ATOM 1462 C C . TYR A 1 181 ? 13.655 2.418 -9.654 1.00 95.25 181 TYR A C 1
ATOM 1464 O O . TYR A 1 181 ? 13.494 1.791 -8.605 1.00 95.25 181 TYR A O 1
ATOM 1472 N N . PRO A 1 182 ? 12.640 3.123 -10.190 1.00 95.19 182 PRO A N 1
ATOM 1473 C CA . PRO A 1 182 ? 11.325 3.137 -9.556 1.00 95.19 182 PRO A CA 1
ATOM 1474 C C . PRO A 1 182 ? 10.654 1.756 -9.569 1.00 95.19 182 PRO A C 1
ATOM 1476 O O . PRO A 1 182 ? 9.916 1.437 -8.645 1.00 95.19 182 PRO A O 1
ATOM 1479 N N . LEU A 1 183 ? 10.928 0.900 -10.560 1.00 95.62 183 LEU A N 1
ATOM 1480 C CA . LEU A 1 183 ? 10.384 -0.462 -10.615 1.00 95.62 183 LEU A CA 1
ATOM 1481 C C . LEU A 1 183 ? 10.990 -1.356 -9.530 1.00 95.62 183 LEU A C 1
ATOM 1483 O O . LEU A 1 183 ? 10.261 -2.109 -8.891 1.00 95.62 183 LEU A O 1
ATOM 1487 N N . TYR A 1 184 ? 12.294 -1.232 -9.278 1.00 93.75 184 TYR A N 1
ATOM 1488 C CA . TYR A 1 184 ? 12.966 -1.890 -8.157 1.00 93.75 184 TYR A CA 1
ATOM 1489 C C . TYR A 1 184 ? 12.444 -1.400 -6.814 1.00 93.75 184 TYR A C 1
ATOM 1491 O O . TYR A 1 184 ? 12.151 -2.205 -5.933 1.00 93.75 184 TYR A O 1
ATOM 1499 N N . TYR A 1 185 ? 12.250 -0.088 -6.682 1.00 91.56 185 TYR A N 1
ATOM 1500 C CA . TYR A 1 185 ? 11.648 0.478 -5.485 1.00 91.56 185 TYR A CA 1
ATOM 1501 C C . TYR A 1 185 ? 10.246 -0.084 -5.245 1.00 91.56 185 TYR A C 1
ATOM 1503 O O . TYR A 1 185 ? 9.932 -0.487 -4.129 1.00 91.56 185 TYR A O 1
ATOM 1511 N N . ILE A 1 186 ? 9.409 -0.161 -6.284 1.00 90.75 186 ILE A N 1
ATOM 1512 C CA . ILE A 1 186 ? 8.084 -0.782 -6.195 1.00 90.75 186 ILE A CA 1
ATOM 1513 C C . ILE A 1 186 ? 8.221 -2.257 -5.820 1.00 90.75 186 ILE A C 1
ATOM 1515 O O . ILE A 1 186 ? 7.536 -2.702 -4.910 1.00 90.75 186 ILE A O 1
ATOM 1519 N N . TRP A 1 187 ? 9.113 -3.013 -6.461 1.00 89.50 187 TRP A N 1
ATOM 1520 C CA . TRP A 1 187 ? 9.335 -4.428 -6.156 1.00 89.50 187 TRP A CA 1
ATOM 1521 C C . TRP A 1 187 ? 9.640 -4.660 -4.671 1.00 89.50 187 TRP A C 1
ATOM 1523 O O . TRP A 1 187 ? 8.970 -5.472 -4.025 1.00 89.50 187 TRP A O 1
ATOM 1533 N N . GLN A 1 188 ? 10.581 -3.878 -4.135 1.00 85.00 188 GLN A N 1
ATOM 1534 C CA . GLN A 1 188 ? 11.006 -3.891 -2.736 1.00 85.00 188 GLN A CA 1
ATOM 1535 C C . GLN A 1 188 ? 9.892 -3.436 -1.799 1.00 85.00 188 GLN A C 1
ATOM 1537 O O . GLN A 1 188 ? 9.502 -4.155 -0.882 1.00 85.00 188 GLN A O 1
ATOM 1542 N N . LYS A 1 189 ? 9.353 -2.234 -2.020 1.00 83.69 189 LYS A N 1
ATOM 1543 C CA . LYS A 1 189 ? 8.372 -1.641 -1.111 1.00 83.69 189 LYS A CA 1
ATOM 1544 C C . LYS A 1 189 ? 7.050 -2.384 -1.130 1.00 83.69 189 LYS A C 1
ATOM 1546 O O . LYS A 1 189 ? 6.431 -2.505 -0.086 1.00 83.69 189 LYS A O 1
ATOM 1551 N N . TYR A 1 190 ? 6.633 -2.914 -2.277 1.00 80.94 190 TYR A N 1
ATOM 1552 C CA . TYR A 1 190 ? 5.348 -3.595 -2.440 1.00 80.94 190 TYR A CA 1
ATOM 1553 C C . TYR A 1 190 ? 5.465 -5.096 -2.144 1.00 80.94 190 TYR A C 1
ATOM 1555 O O . TYR A 1 190 ? 4.471 -5.820 -2.241 1.00 80.94 190 TYR A O 1
ATOM 1563 N N . LEU A 1 191 ? 6.664 -5.565 -1.772 1.00 74.50 191 LEU A N 1
ATOM 1564 C CA . LEU A 1 191 ? 6.951 -6.949 -1.397 1.00 74.50 191 LEU A CA 1
ATOM 1565 C C . LEU A 1 191 ? 6.501 -7.934 -2.491 1.00 74.50 191 LEU A C 1
ATOM 1567 O O . LEU A 1 191 ? 5.765 -8.904 -2.254 1.00 74.50 191 LEU A O 1
ATOM 1571 N N . PHE A 1 192 ? 6.894 -7.658 -3.739 1.00 78.56 192 PHE A N 1
ATOM 1572 C CA . PHE A 1 192 ? 6.527 -8.491 -4.887 1.00 78.56 192 PHE A CA 1
ATOM 1573 C C . PHE A 1 192 ? 7.340 -9.790 -4.993 1.00 78.56 192 PHE A C 1
ATOM 1575 O O . PHE A 1 192 ? 6.828 -10.763 -5.555 1.00 78.56 192 PHE A O 1
ATOM 1582 N N . GLY A 1 193 ? 8.525 -9.843 -4.388 1.00 78.19 193 GLY A N 1
ATOM 1583 C CA . GLY A 1 193 ? 9.399 -11.013 -4.330 1.00 78.19 193 GLY A CA 1
ATOM 1584 C C . GLY A 1 193 ? 10.720 -10.665 -3.651 1.00 78.19 193 GLY A C 1
ATOM 1585 O O . GLY A 1 193 ? 10.808 -9.640 -2.975 1.00 78.19 193 GLY A O 1
ATOM 1586 N N . ARG A 1 194 ? 11.735 -11.515 -3.820 1.00 79.69 194 ARG A N 1
ATOM 1587 C CA . ARG A 1 194 ? 13.091 -11.216 -3.338 1.00 79.69 194 ARG A CA 1
ATOM 1588 C C . ARG A 1 194 ? 13.830 -10.311 -4.321 1.00 79.69 194 ARG A C 1
ATOM 1590 O O . ARG A 1 194 ? 13.514 -10.319 -5.511 1.00 79.69 194 ARG A O 1
ATOM 1597 N N . ASP A 1 195 ? 14.801 -9.543 -3.845 1.00 82.69 195 ASP A N 1
ATOM 1598 C CA . ASP A 1 195 ? 15.513 -8.564 -4.675 1.00 82.69 195 ASP A CA 1
ATOM 1599 C C . ASP A 1 195 ? 16.322 -9.236 -5.786 1.00 82.69 195 ASP A C 1
ATOM 1601 O O . ASP A 1 195 ? 16.347 -8.745 -6.912 1.00 82.69 195 ASP A O 1
ATOM 1605 N N . GLU A 1 196 ? 16.887 -10.413 -5.517 1.00 84.75 196 GLU A N 1
ATOM 1606 C CA . GLU A 1 196 ? 17.709 -11.171 -6.466 1.00 84.75 196 GLU A CA 1
ATOM 1607 C C . GLU A 1 196 ? 16.904 -11.695 -7.669 1.00 84.75 196 GLU A C 1
ATOM 1609 O O . GLU A 1 196 ? 17.480 -12.140 -8.658 1.00 84.75 196 GLU A O 1
ATOM 1614 N N . GLU A 1 197 ? 15.566 -11.654 -7.613 1.00 83.81 197 GLU A N 1
ATOM 1615 C CA . GLU A 1 197 ? 14.713 -12.016 -8.753 1.00 83.81 197 GLU A CA 1
ATOM 1616 C C . GLU A 1 197 ? 14.758 -10.967 -9.867 1.00 83.81 197 GLU A C 1
ATOM 1618 O O . GLU A 1 197 ? 14.514 -11.306 -11.024 1.00 83.81 197 GLU A O 1
ATOM 1623 N N . VAL A 1 198 ? 15.040 -9.707 -9.526 1.00 89.44 198 VAL A N 1
ATOM 1624 C CA . VAL A 1 198 ? 14.954 -8.569 -10.452 1.00 89.44 198 VAL A CA 1
ATOM 1625 C C . VAL A 1 198 ? 16.236 -7.746 -10.515 1.00 89.44 198 VAL A C 1
ATOM 1627 O O . VAL A 1 198 ? 16.461 -7.068 -11.514 1.00 89.44 198 VAL A O 1
ATOM 1630 N N . TRP A 1 199 ? 17.080 -7.816 -9.485 1.00 86.38 199 TRP A N 1
ATOM 1631 C CA . TRP A 1 199 ? 18.336 -7.086 -9.379 1.00 86.38 199 TRP A CA 1
ATOM 1632 C C . TRP A 1 199 ? 19.515 -7.941 -9.847 1.00 86.38 199 TRP A C 1
ATOM 1634 O O . TRP A 1 199 ? 19.751 -9.026 -9.318 1.00 86.38 199 TRP A O 1
ATOM 1644 N N . ALA A 1 200 ? 20.289 -7.452 -10.817 1.00 77.75 200 ALA A N 1
ATOM 1645 C CA . ALA A 1 200 ? 21.491 -8.150 -11.272 1.00 77.75 200 ALA A CA 1
ATOM 1646 C C . ALA A 1 200 ? 22.647 -7.956 -10.275 1.00 77.75 200 ALA A C 1
ATOM 1648 O O . ALA A 1 200 ? 22.925 -6.826 -9.882 1.00 77.75 200 ALA A O 1
ATOM 1649 N N . GLU A 1 201 ? 23.360 -9.027 -9.908 1.00 68.81 201 GLU A N 1
ATOM 1650 C CA . GLU A 1 201 ? 24.445 -8.993 -8.901 1.00 68.81 201 GLU A CA 1
ATOM 1651 C C . GLU A 1 201 ? 25.555 -7.965 -9.204 1.00 68.81 201 GLU A C 1
ATOM 1653 O O . GLU A 1 201 ? 26.195 -7.449 -8.290 1.00 68.81 201 GLU A O 1
ATOM 1658 N N . GLU A 1 202 ? 25.765 -7.630 -10.478 1.00 75.12 202 GLU A N 1
ATOM 1659 C CA . GLU A 1 202 ? 26.785 -6.674 -10.930 1.00 75.12 202 GLU A CA 1
ATOM 1660 C C . GLU A 1 202 ? 26.275 -5.218 -11.011 1.00 75.12 202 GLU A C 1
ATOM 1662 O O . GLU A 1 202 ? 27.046 -4.294 -11.280 1.00 75.12 202 GLU A O 1
ATOM 1667 N N . GLU A 1 203 ? 24.977 -4.975 -10.792 1.00 80.62 203 GLU A N 1
ATOM 1668 C CA . GLU A 1 203 ? 24.382 -3.641 -10.882 1.00 80.62 203 GLU A CA 1
ATOM 1669 C C . GLU A 1 203 ? 24.644 -2.829 -9.604 1.00 80.62 203 GLU A C 1
ATOM 1671 O O . GLU A 1 203 ? 24.239 -3.197 -8.500 1.00 80.62 203 GLU A O 1
ATOM 1676 N N . SER A 1 204 ? 25.320 -1.684 -9.758 1.00 81.31 204 SER A N 1
ATOM 1677 C CA . SER A 1 204 ? 25.648 -0.798 -8.638 1.00 81.31 204 SER A CA 1
ATOM 1678 C C . SER A 1 204 ? 24.393 -0.267 -7.937 1.00 81.31 204 SER A C 1
ATOM 1680 O O . SER A 1 204 ? 23.514 0.323 -8.565 1.00 81.31 204 SER A O 1
ATOM 1682 N N . MET A 1 205 ? 24.363 -0.387 -6.607 1.00 84.00 205 MET A N 1
ATOM 1683 C CA . MET A 1 205 ? 23.296 0.155 -5.755 1.00 84.00 205 MET A CA 1
ATOM 1684 C C . MET A 1 205 ? 23.350 1.683 -5.610 1.00 84.00 205 MET A C 1
ATOM 1686 O O . MET A 1 205 ? 22.345 2.298 -5.266 1.00 84.00 205 MET A O 1
ATOM 1690 N N . MET A 1 206 ? 24.505 2.316 -5.846 1.00 87.69 206 MET A N 1
ATOM 1691 C CA . MET A 1 206 ? 24.698 3.748 -5.565 1.00 87.69 206 MET A CA 1
ATOM 1692 C C . MET A 1 206 ? 23.780 4.656 -6.402 1.00 87.69 206 MET A C 1
ATOM 1694 O O . MET A 1 206 ? 23.085 5.486 -5.816 1.00 87.69 206 MET A O 1
ATOM 1698 N N . PRO A 1 207 ? 23.691 4.501 -7.738 1.00 89.38 207 PRO A N 1
ATOM 1699 C CA . PRO A 1 207 ? 22.751 5.276 -8.549 1.00 89.38 207 PRO A CA 1
ATOM 1700 C C . PRO A 1 207 ? 21.291 5.117 -8.111 1.00 89.38 207 PRO A C 1
ATOM 1702 O O . PRO A 1 207 ? 20.536 6.086 -8.090 1.00 89.38 207 PRO A O 1
ATOM 1705 N N . TYR A 1 208 ? 20.907 3.910 -7.699 1.00 90.94 208 TYR A N 1
ATOM 1706 C CA . TYR A 1 208 ? 19.576 3.651 -7.167 1.00 90.94 208 TYR A CA 1
ATOM 1707 C C . TYR A 1 208 ? 19.333 4.365 -5.841 1.00 90.94 208 TYR A C 1
ATOM 1709 O O . TYR A 1 208 ? 18.298 5.001 -5.679 1.00 90.94 208 TYR A O 1
ATOM 1717 N N . GLN A 1 209 ? 20.294 4.329 -4.916 1.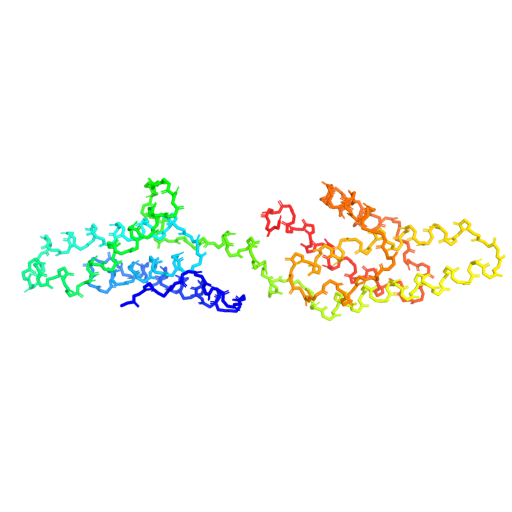00 89.25 209 GLN A N 1
ATOM 1718 C CA . GLN A 1 209 ? 20.200 5.052 -3.645 1.00 89.25 209 GLN A CA 1
ATOM 1719 C C . GLN A 1 209 ? 20.054 6.567 -3.847 1.00 89.25 209 GLN A C 1
ATOM 1721 O O . GLN A 1 209 ? 19.260 7.215 -3.163 1.00 89.25 209 GLN A O 1
ATOM 1726 N N . ILE A 1 210 ? 20.774 7.129 -4.820 1.00 90.00 210 ILE A N 1
ATOM 1727 C CA . ILE A 1 210 ? 20.628 8.535 -5.210 1.00 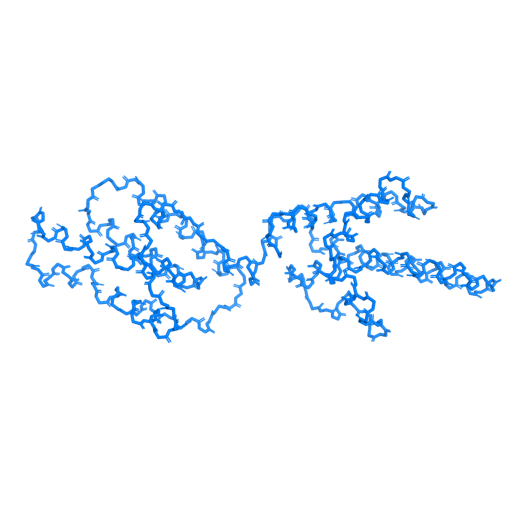90.00 210 ILE A CA 1
ATOM 1728 C C . ILE A 1 210 ? 19.219 8.777 -5.757 1.00 90.00 210 ILE A C 1
ATOM 1730 O O . ILE A 1 210 ? 18.551 9.719 -5.334 1.00 90.00 210 ILE A O 1
ATOM 1734 N N . PHE A 1 211 ? 18.729 7.902 -6.636 1.00 92.62 211 PHE A N 1
ATOM 1735 C CA . PHE A 1 211 ? 17.393 8.032 -7.208 1.00 92.62 211 PHE A CA 1
ATOM 1736 C C . PHE A 1 211 ? 16.302 8.010 -6.129 1.00 92.62 211 PHE A C 1
ATOM 1738 O O . PHE A 1 211 ? 15.423 8.871 -6.120 1.00 92.62 211 PHE A O 1
ATOM 1745 N N . ILE A 1 212 ? 16.358 7.063 -5.190 1.00 92.12 212 ILE A N 1
ATOM 1746 C CA . ILE A 1 212 ? 15.316 6.930 -4.164 1.00 92.12 212 ILE A CA 1
ATOM 1747 C C . ILE A 1 212 ? 15.323 8.076 -3.148 1.00 92.12 212 ILE A C 1
ATOM 1749 O O . ILE A 1 212 ? 14.288 8.330 -2.535 1.00 92.12 212 ILE A O 1
ATOM 1753 N N . SER A 1 213 ? 16.448 8.784 -2.978 1.00 90.12 213 SER A N 1
ATOM 1754 C CA . SER A 1 213 ? 16.537 9.911 -2.038 1.00 90.12 213 SER A CA 1
ATOM 1755 C C . SER A 1 213 ? 15.546 11.037 -2.366 1.00 90.12 213 SER A C 1
ATOM 1757 O O . SER A 1 213 ? 14.997 11.638 -1.448 1.00 90.12 213 SER A O 1
ATOM 1759 N N . ASN A 1 214 ? 15.238 11.225 -3.656 1.00 92.56 214 ASN A N 1
ATOM 1760 C CA . ASN A 1 214 ? 14.247 12.177 -4.169 1.00 92.56 214 ASN A CA 1
ATOM 1761 C C . ASN A 1 214 ? 13.198 11.474 -5.045 1.00 92.56 214 ASN A C 1
ATOM 1763 O O . ASN A 1 214 ? 12.808 11.964 -6.104 1.00 92.56 214 ASN A O 1
ATOM 1767 N N . ILE A 1 215 ? 12.731 10.298 -4.615 1.00 93.12 215 ILE A N 1
ATOM 1768 C CA . ILE A 1 215 ? 11.890 9.429 -5.450 1.00 93.12 215 ILE A CA 1
ATOM 1769 C C . ILE A 1 215 ? 10.628 10.103 -5.997 1.00 93.12 215 ILE A C 1
ATOM 1771 O O . ILE A 1 215 ? 10.208 9.795 -7.110 1.00 93.12 215 ILE A O 1
ATOM 1775 N N . LYS A 1 216 ? 10.020 11.019 -5.237 1.00 92.69 216 LYS A N 1
ATOM 1776 C CA . LYS A 1 216 ? 8.808 11.729 -5.655 1.00 92.69 216 LYS A CA 1
ATOM 1777 C C . LYS A 1 216 ? 9.074 12.602 -6.881 1.00 92.69 216 LYS A C 1
ATOM 1779 O O . LYS A 1 216 ? 8.431 12.405 -7.906 1.00 92.69 216 LYS A O 1
ATOM 1784 N N . GLU A 1 217 ? 10.067 13.483 -6.787 1.00 94.75 217 GLU A N 1
ATOM 1785 C CA . GLU A 1 217 ? 10.464 14.389 -7.870 1.00 94.75 217 GLU A CA 1
ATOM 1786 C C . GLU A 1 217 ? 10.919 13.599 -9.099 1.00 94.75 217 GLU A C 1
ATOM 1788 O O . GLU A 1 217 ? 10.423 13.824 -10.201 1.00 94.75 217 GLU A O 1
ATOM 1793 N N . HIS A 1 218 ? 11.763 12.582 -8.907 1.00 96.12 218 HIS A N 1
ATOM 1794 C CA . HIS A 1 218 ? 12.222 11.759 -10.021 1.00 96.12 218 HIS A CA 1
ATOM 1795 C C . HIS A 1 218 ? 11.086 10.965 -10.687 1.00 96.12 218 HIS A C 1
ATOM 1797 O O . HIS A 1 218 ? 11.076 10.805 -11.906 1.00 96.12 218 HIS A O 1
ATOM 1803 N N . THR A 1 219 ? 10.102 10.470 -9.926 1.00 96.69 219 THR A N 1
ATOM 1804 C CA . THR A 1 219 ? 8.936 9.778 -10.510 1.00 96.69 219 THR A CA 1
ATOM 1805 C C . THR A 1 219 ? 8.097 10.739 -11.355 1.00 96.69 219 THR A C 1
ATOM 1807 O O . THR A 1 219 ? 7.684 10.375 -12.460 1.00 96.69 219 THR A O 1
ATOM 1810 N N . ASP A 1 220 ? 7.889 11.971 -10.882 1.00 95.75 220 ASP A N 1
ATOM 1811 C CA . ASP A 1 220 ? 7.160 13.012 -11.616 1.00 95.75 220 ASP A CA 1
ATOM 1812 C C . ASP A 1 220 ? 7.868 13.378 -12.930 1.00 95.75 220 ASP A C 1
ATOM 1814 O O . ASP A 1 220 ? 7.234 13.456 -13.990 1.00 95.75 220 ASP A O 1
ATOM 1818 N N . GLU A 1 221 ? 9.193 13.528 -12.887 1.00 96.44 221 GLU A N 1
ATOM 1819 C CA . GLU A 1 221 ? 10.028 13.782 -14.062 1.00 96.44 221 GLU A CA 1
ATOM 1820 C C . GLU A 1 221 ? 9.952 12.639 -15.078 1.00 96.44 221 GLU A C 1
ATOM 1822 O O . GLU A 1 221 ? 9.733 12.884 -16.267 1.00 96.44 221 GLU A O 1
ATOM 1827 N N . LEU A 1 222 ? 10.056 11.384 -14.632 1.00 96.94 222 LEU A N 1
ATOM 1828 C CA . LEU A 1 222 ? 9.969 10.219 -15.515 1.00 96.94 222 LEU A CA 1
ATOM 1829 C C . LEU A 1 222 ? 8.618 10.131 -16.235 1.00 96.94 222 LEU A C 1
ATOM 1831 O O . LEU A 1 222 ? 8.584 9.836 -17.435 1.00 96.94 222 LEU A O 1
ATOM 1835 N N . ILE A 1 223 ? 7.514 10.406 -15.533 1.00 96.56 223 ILE A N 1
ATOM 1836 C CA . ILE A 1 223 ? 6.169 10.456 -16.127 1.00 96.56 223 ILE A CA 1
ATOM 1837 C C . ILE A 1 223 ? 6.073 11.605 -17.136 1.00 96.56 223 ILE A C 1
ATOM 1839 O O . ILE A 1 223 ? 5.541 11.417 -18.232 1.00 96.56 223 ILE A O 1
ATOM 1843 N N . SER A 1 224 ? 6.611 12.781 -16.801 1.00 96.88 224 SER A N 1
ATOM 1844 C CA . SER A 1 224 ? 6.668 13.923 -17.718 1.00 96.88 224 SER A CA 1
ATOM 1845 C C . SER A 1 224 ? 7.446 13.585 -18.994 1.00 96.88 224 SER A C 1
ATOM 1847 O O . SER A 1 224 ? 6.962 13.849 -20.096 1.00 96.88 224 SER A O 1
ATOM 1849 N N . MET A 1 225 ? 8.602 12.926 -18.878 1.00 95.56 225 MET A N 1
ATOM 1850 C CA . MET A 1 225 ? 9.383 12.486 -20.037 1.00 95.56 225 MET A CA 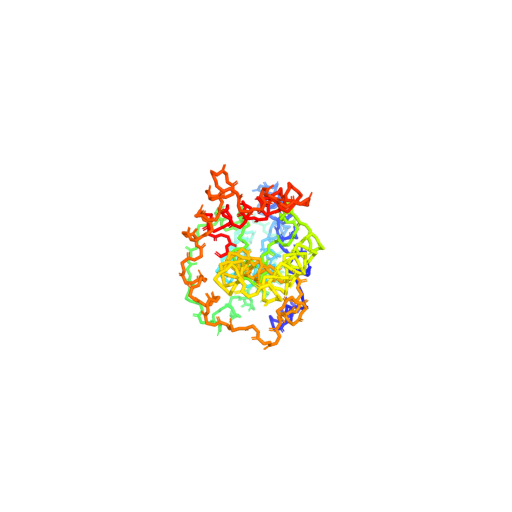1
ATOM 1851 C C . MET A 1 225 ? 8.638 11.450 -20.881 1.00 95.56 225 MET A C 1
ATOM 1853 O O . MET A 1 225 ? 8.684 11.535 -22.103 1.00 95.56 225 MET A O 1
ATOM 1857 N N . LEU A 1 226 ? 7.906 10.508 -20.276 1.00 95.31 226 LEU A N 1
ATOM 1858 C CA . LEU A 1 226 ? 7.092 9.557 -21.046 1.00 95.31 226 LEU A CA 1
ATOM 1859 C C . LEU A 1 226 ? 5.987 10.254 -21.854 1.00 95.31 226 LEU A C 1
ATOM 1861 O O . LEU A 1 226 ? 5.694 9.827 -22.969 1.00 95.31 226 LEU A O 1
ATOM 1865 N N . ASN A 1 227 ? 5.415 11.338 -21.326 1.00 93.75 227 ASN A N 1
ATOM 1866 C CA . ASN A 1 227 ? 4.377 12.111 -22.011 1.00 93.75 227 ASN A CA 1
ATOM 1867 C C . ASN A 1 227 ? 4.937 13.023 -23.114 1.00 93.75 227 ASN A C 1
ATOM 1869 O O . ASN A 1 227 ? 4.321 13.160 -24.170 1.00 93.75 227 ASN A O 1
ATOM 1873 N N . ASN A 1 228 ? 6.083 13.662 -22.868 1.00 93.75 228 ASN A N 1
ATOM 1874 C CA . ASN A 1 228 ? 6.577 14.769 -23.694 1.00 93.75 228 ASN A CA 1
ATOM 1875 C C . ASN A 1 228 ? 7.738 14.385 -24.621 1.00 93.75 228 ASN A C 1
ATOM 1877 O O . ASN A 1 228 ? 7.929 14.999 -25.669 1.00 93.75 228 ASN A O 1
ATOM 1881 N N . SER A 1 229 ? 8.533 13.389 -24.238 1.00 92.94 229 SER A N 1
ATOM 1882 C CA . SER A 1 229 ? 9.790 13.028 -24.897 1.00 92.94 229 SER A CA 1
ATOM 1883 C C . SER A 1 229 ? 10.110 11.545 -24.685 1.00 92.94 229 SER A C 1
ATOM 1885 O O . SER A 1 229 ? 11.172 11.190 -24.176 1.00 92.94 229 SER A O 1
ATOM 1887 N N . ASN A 1 230 ? 9.152 10.680 -25.030 1.00 93.50 230 ASN A N 1
ATOM 1888 C CA . ASN A 1 230 ? 9.200 9.250 -24.740 1.00 93.50 230 ASN A CA 1
ATOM 1889 C C . ASN A 1 230 ? 10.446 8.565 -25.346 1.00 93.50 230 ASN A C 1
ATOM 1891 O O . ASN A 1 230 ? 10.499 8.384 -26.569 1.00 93.50 230 ASN A O 1
ATOM 1895 N N . PRO A 1 231 ? 11.405 8.094 -24.525 1.00 93.44 231 PRO A N 1
ATOM 1896 C CA . PRO A 1 231 ? 12.638 7.490 -25.029 1.00 93.44 231 PRO A CA 1
ATOM 1897 C C . PRO A 1 231 ? 12.422 6.101 -25.640 1.00 93.44 231 PRO A C 1
ATOM 1899 O O . PRO A 1 231 ? 13.274 5.609 -26.374 1.00 93.44 231 PRO A O 1
ATOM 1902 N N . PHE A 1 232 ? 11.278 5.467 -25.371 1.00 95.12 232 PHE A N 1
ATOM 1903 C CA . PHE A 1 232 ? 10.952 4.139 -25.884 1.00 95.12 232 PHE A CA 1
ATOM 1904 C C . PHE A 1 232 ? 10.204 4.187 -27.219 1.00 95.12 232 PHE A C 1
ATOM 1906 O O . PHE A 1 232 ? 10.057 3.150 -27.859 1.00 95.12 232 PHE A O 1
ATOM 1913 N N . ALA A 1 233 ? 9.753 5.364 -27.671 1.00 94.12 233 ALA A N 1
ATOM 1914 C CA . ALA A 1 233 ? 8.995 5.515 -28.916 1.00 94.12 233 ALA A CA 1
ATOM 1915 C C . ALA A 1 233 ? 9.679 4.923 -30.171 1.00 94.12 233 ALA A C 1
ATOM 1917 O O . ALA A 1 233 ? 8.962 4.365 -31.002 1.00 94.12 233 ALA A O 1
ATOM 1918 N N . PRO A 1 234 ? 11.019 4.978 -30.329 1.00 91.56 234 PRO A N 1
ATOM 1919 C CA . PRO A 1 234 ? 11.695 4.384 -31.488 1.00 91.56 234 PRO A CA 1
ATOM 1920 C C . PRO A 1 234 ? 11.730 2.846 -31.498 1.00 91.56 234 PRO A C 1
ATOM 1922 O O . PRO A 1 234 ? 12.118 2.253 -32.503 1.00 91.56 234 PRO A O 1
ATOM 1925 N N . LEU A 1 235 ? 11.378 2.183 -30.391 1.00 91.38 235 LEU A N 1
ATOM 1926 C CA . LEU A 1 235 ? 11.474 0.730 -30.250 1.00 91.38 235 LEU A CA 1
ATOM 1927 C C . LEU A 1 235 ? 10.242 0.030 -30.832 1.00 91.38 235 LEU A C 1
ATOM 1929 O O . LEU A 1 235 ? 9.116 0.509 -30.698 1.00 91.38 235 LEU A O 1
ATOM 1933 N N . SER A 1 236 ? 10.423 -1.169 -31.392 1.00 87.38 236 SER A N 1
ATOM 1934 C CA . SER A 1 236 ? 9.320 -1.965 -31.957 1.00 87.38 236 SER A CA 1
ATOM 1935 C C . SER A 1 236 ? 8.243 -2.331 -30.924 1.00 87.38 236 SER A C 1
ATOM 1937 O O . SER A 1 236 ? 7.058 -2.383 -31.246 1.00 87.38 236 SER A O 1
ATOM 1939 N N . ASN A 1 237 ? 8.640 -2.544 -29.670 1.00 86.88 237 ASN A N 1
ATOM 1940 C CA . ASN A 1 237 ? 7.779 -2.797 -28.511 1.00 86.88 237 ASN A CA 1
ATOM 1941 C C . ASN A 1 237 ? 7.550 -1.540 -27.646 1.00 86.88 237 ASN A C 1
ATOM 1943 O O . ASN A 1 237 ? 6.963 -1.632 -26.564 1.00 86.88 237 ASN A O 1
ATOM 1947 N N . GLY A 1 238 ? 7.968 -0.365 -28.128 1.00 89.38 238 GLY A N 1
ATOM 1948 C CA . GLY A 1 238 ? 7.967 0.895 -27.391 1.00 89.38 238 GLY A CA 1
ATOM 1949 C C . GLY A 1 238 ? 6.609 1.271 -26.813 1.00 89.38 238 GLY A C 1
ATOM 1950 O O . GLY A 1 238 ? 6.502 1.574 -25.631 1.00 89.38 238 GLY A O 1
ATOM 1951 N N . ALA A 1 239 ? 5.541 1.156 -27.607 1.00 90.81 239 ALA A N 1
ATOM 1952 C CA . ALA A 1 239 ? 4.186 1.482 -27.159 1.00 90.81 239 ALA A CA 1
ATOM 1953 C C . ALA A 1 239 ? 3.712 0.609 -25.979 1.00 90.81 239 ALA A C 1
ATOM 1955 O O . ALA A 1 239 ? 3.041 1.103 -25.070 1.00 90.81 239 ALA A O 1
ATOM 1956 N N . ALA A 1 240 ? 4.070 -0.680 -25.972 1.00 91.50 240 ALA A N 1
ATOM 1957 C CA . ALA A 1 240 ? 3.718 -1.594 -24.888 1.00 91.50 240 ALA A CA 1
ATOM 1958 C C . ALA A 1 240 ? 4.510 -1.273 -23.612 1.00 91.50 240 ALA A C 1
ATOM 1960 O O . ALA A 1 240 ? 3.915 -1.185 -22.536 1.00 91.50 240 ALA A O 1
ATOM 1961 N N . ILE A 1 241 ? 5.819 -1.022 -23.749 1.00 93.88 241 ILE A N 1
ATOM 1962 C CA . ILE A 1 241 ? 6.696 -0.593 -22.649 1.00 93.88 241 ILE A CA 1
ATOM 1963 C C . ILE A 1 241 ? 6.167 0.704 -22.031 1.00 93.88 241 ILE A C 1
ATOM 1965 O O . ILE A 1 241 ? 5.934 0.762 -20.826 1.00 93.88 241 ILE A O 1
ATOM 1969 N N . THR A 1 242 ? 5.899 1.722 -22.851 1.00 95.19 242 THR A N 1
ATOM 1970 C CA . THR A 1 242 ? 5.394 3.025 -22.399 1.00 95.19 242 THR A CA 1
ATOM 1971 C C . THR A 1 242 ? 4.060 2.907 -21.675 1.00 95.19 242 THR A C 1
ATOM 1973 O O . THR A 1 242 ? 3.890 3.507 -20.616 1.00 95.19 242 THR A O 1
ATOM 1976 N N . LYS A 1 243 ? 3.115 2.113 -22.195 1.00 94.25 243 LYS A N 1
ATOM 1977 C CA . LYS A 1 243 ? 1.816 1.907 -21.541 1.00 94.25 243 LYS A CA 1
ATOM 1978 C C . LYS A 1 243 ? 1.978 1.290 -20.152 1.00 94.25 243 LYS A C 1
ATOM 1980 O O . LYS A 1 243 ? 1.303 1.712 -19.213 1.00 94.25 243 LYS A O 1
ATOM 1985 N N . LEU A 1 244 ? 2.852 0.293 -20.024 1.00 95.31 244 LEU A N 1
ATOM 1986 C CA . LEU A 1 244 ? 3.059 -0.410 -18.763 1.00 95.31 244 LEU A CA 1
ATOM 1987 C C . LEU A 1 244 ? 3.841 0.441 -17.755 1.00 95.31 244 LEU A C 1
ATOM 1989 O O . LEU A 1 244 ? 3.463 0.489 -16.587 1.00 95.31 244 LEU A O 1
ATOM 1993 N N . LEU A 1 245 ? 4.845 1.191 -18.219 1.00 97.31 245 LEU A N 1
ATOM 1994 C CA . LEU A 1 245 ? 5.541 2.191 -17.410 1.00 97.31 245 LEU A CA 1
ATOM 1995 C C . LEU A 1 245 ? 4.579 3.260 -16.893 1.00 97.31 245 LEU A C 1
ATOM 1997 O O . LEU A 1 245 ? 4.576 3.517 -15.698 1.00 97.31 245 LEU A O 1
ATOM 2001 N N . HIS A 1 246 ? 3.715 3.834 -17.735 1.00 95.94 246 HIS A N 1
ATOM 2002 C CA . HIS A 1 246 ? 2.713 4.799 -17.269 1.00 95.94 246 HIS A CA 1
ATOM 2003 C C . HIS A 1 246 ? 1.816 4.215 -16.187 1.00 95.94 246 HIS A C 1
ATOM 2005 O O . HIS A 1 246 ? 1.639 4.822 -15.139 1.00 95.94 246 HIS A O 1
ATOM 2011 N N . LYS A 1 247 ? 1.281 3.016 -16.426 1.00 94.62 247 LYS A N 1
ATOM 2012 C CA . LYS A 1 247 ? 0.407 2.326 -15.477 1.00 94.62 247 LYS A CA 1
ATOM 2013 C C . LYS A 1 247 ? 1.069 2.164 -14.103 1.00 94.62 247 LYS A C 1
ATOM 2015 O O . LYS A 1 247 ? 0.438 2.444 -13.090 1.00 94.62 247 LYS A O 1
ATOM 2020 N N . ILE A 1 248 ? 2.321 1.713 -14.079 1.00 95.19 248 ILE A N 1
ATOM 2021 C CA . ILE A 1 248 ? 3.060 1.414 -12.847 1.00 95.19 248 ILE A CA 1
ATOM 2022 C C . ILE A 1 248 ? 3.553 2.699 -12.166 1.00 95.19 248 ILE A C 1
ATOM 2024 O O . ILE A 1 248 ? 3.377 2.867 -10.961 1.00 95.19 248 ILE A O 1
ATOM 2028 N N . LEU A 1 249 ? 4.132 3.631 -12.926 1.00 96.25 249 LEU A N 1
ATOM 2029 C CA . LEU A 1 249 ? 4.666 4.879 -12.380 1.00 96.25 249 LEU A CA 1
ATOM 2030 C C . LEU A 1 249 ? 3.560 5.810 -11.881 1.00 96.25 249 LEU A C 1
ATOM 2032 O O . LEU A 1 249 ? 3.752 6.457 -10.858 1.00 96.25 249 LEU A O 1
ATOM 2036 N N . SER A 1 250 ? 2.397 5.861 -12.538 1.00 94.62 250 SER A N 1
ATOM 2037 C CA . SER A 1 250 ? 1.261 6.646 -12.040 1.00 94.62 250 SER A CA 1
ATOM 2038 C C . SER A 1 250 ? 0.718 6.105 -10.715 1.00 94.62 250 SER A C 1
ATOM 2040 O O . SER A 1 250 ? 0.378 6.897 -9.842 1.00 94.62 250 SER A O 1
ATOM 2042 N N . ASP A 1 251 ? 0.690 4.782 -10.523 1.00 91.75 251 ASP A N 1
ATOM 2043 C CA . ASP A 1 251 ? 0.316 4.175 -9.237 1.00 91.75 251 ASP A CA 1
ATOM 2044 C C . ASP A 1 251 ? 1.317 4.563 -8.131 1.00 91.75 251 ASP A C 1
ATOM 2046 O O . ASP A 1 251 ? 0.912 5.038 -7.065 1.00 91.75 251 ASP A O 1
ATOM 2050 N N . LEU A 1 252 ? 2.624 4.484 -8.423 1.00 92.56 252 LEU A N 1
ATOM 2051 C CA . LEU A 1 252 ? 3.676 4.955 -7.517 1.00 92.56 252 LEU A CA 1
ATOM 2052 C C . LEU A 1 252 ? 3.530 6.449 -7.199 1.00 92.56 252 LEU A C 1
ATOM 2054 O O . LEU A 1 252 ? 3.562 6.827 -6.030 1.00 92.56 252 LEU A O 1
ATOM 2058 N N . GLN A 1 253 ? 3.326 7.292 -8.213 1.00 94.25 253 GLN A N 1
ATOM 2059 C CA . GLN A 1 253 ? 3.141 8.734 -8.060 1.00 94.25 253 GLN A CA 1
ATOM 2060 C C . GLN A 1 253 ? 1.968 9.044 -7.129 1.00 94.25 253 GLN A C 1
ATOM 2062 O O . GLN A 1 253 ? 2.142 9.795 -6.169 1.00 94.25 253 GLN A O 1
ATOM 2067 N N . THR A 1 254 ? 0.791 8.460 -7.378 1.00 90.00 254 THR A N 1
ATOM 2068 C CA . THR A 1 254 ? -0.392 8.659 -6.531 1.00 90.00 254 THR A CA 1
ATOM 2069 C C . THR A 1 254 ? -0.092 8.282 -5.084 1.00 90.00 254 THR A C 1
ATOM 2071 O O . THR A 1 254 ? -0.330 9.079 -4.179 1.00 90.00 254 THR A O 1
ATOM 2074 N N . ARG A 1 255 ? 0.518 7.117 -4.853 1.00 84.50 255 ARG A N 1
ATOM 2075 C CA . ARG A 1 255 ? 0.810 6.642 -3.496 1.00 84.50 255 ARG A CA 1
ATOM 2076 C C . ARG A 1 255 ? 1.850 7.494 -2.768 1.00 84.50 255 ARG A C 1
ATOM 2078 O O . ARG A 1 255 ? 1.667 7.756 -1.582 1.00 84.50 255 ARG A O 1
ATOM 2085 N N . LEU A 1 256 ? 2.888 7.968 -3.461 1.00 85.81 256 LEU A N 1
ATOM 2086 C CA . LEU A 1 256 ? 3.873 8.903 -2.901 1.00 85.81 256 LEU A CA 1
ATOM 2087 C C . LEU A 1 256 ? 3.235 10.254 -2.545 1.00 85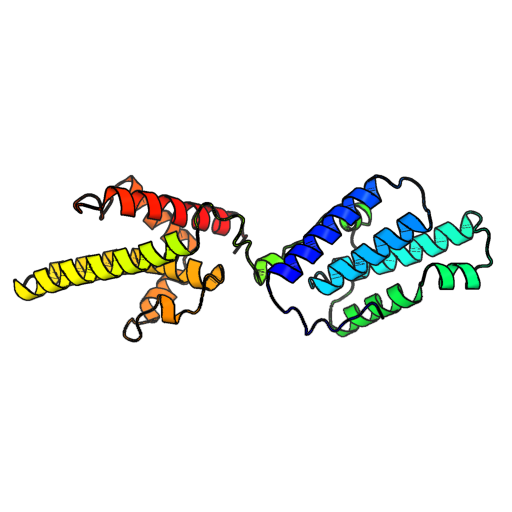.81 256 LEU A C 1
ATOM 2089 O O . LEU A 1 256 ? 3.565 10.852 -1.524 1.00 85.81 256 LEU A O 1
ATOM 2093 N N . HIS A 1 257 ? 2.303 10.746 -3.365 1.00 83.88 257 HIS A N 1
ATOM 2094 C CA . HIS A 1 257 ? 1.595 12.003 -3.106 1.00 83.88 257 HIS A CA 1
ATOM 2095 C C . HIS A 1 257 ? 0.611 11.903 -1.939 1.00 83.88 257 HIS A C 1
ATOM 2097 O O . HIS A 1 257 ? 0.460 12.862 -1.185 1.00 83.88 257 HIS A O 1
ATOM 2103 N N . GLU A 1 258 ? -0.029 10.749 -1.774 1.00 81.25 258 GLU A N 1
ATOM 2104 C CA . GLU A 1 258 ? -0.967 10.470 -0.686 1.00 81.25 258 GLU A CA 1
ATOM 2105 C C . GLU A 1 258 ? -0.283 9.999 0.612 1.00 81.25 258 GLU A C 1
ATOM 2107 O O . GLU A 1 258 ? -0.972 9.737 1.597 1.00 81.25 258 GLU A O 1
ATOM 2112 N N . GLY A 1 259 ? 1.050 9.856 0.629 1.00 70.50 259 GLY A N 1
ATOM 2113 C CA . GLY A 1 259 ? 1.798 9.357 1.790 1.00 70.50 259 GLY A CA 1
ATOM 2114 C C . GLY A 1 259 ? 1.458 7.907 2.157 1.00 70.50 259 GLY A C 1
ATOM 2115 O O . GLY A 1 259 ? 1.455 7.546 3.334 1.00 70.50 259 GLY A O 1
ATOM 2116 N N . ARG A 1 260 ? 1.106 7.083 1.161 1.00 62.19 260 ARG A N 1
ATOM 2117 C CA . ARG A 1 260 ? 0.746 5.664 1.342 1.00 62.19 260 ARG A CA 1
ATOM 2118 C C . ARG A 1 260 ? 1.953 4.718 1.316 1.00 62.19 260 ARG A C 1
ATOM 2120 O O . ARG A 1 260 ? 1.756 3.524 1.542 1.00 62.19 260 ARG A O 1
ATOM 2127 N N . ILE A 1 261 ? 3.149 5.229 1.008 1.00 63.03 261 ILE A N 1
ATOM 2128 C CA . ILE A 1 261 ? 4.447 4.532 0.994 1.00 63.03 261 ILE A CA 1
ATOM 2129 C C . ILE A 1 261 ? 5.508 5.486 1.538 1.00 63.03 261 ILE A C 1
ATOM 2131 O O . ILE A 1 261 ? 5.380 6.697 1.242 1.00 63.03 261 ILE A O 1
#

pLDDT: mean 86.1, std 12.63, range [34.31, 97.31]

Nearest PDB structures (foldseek):
  7w5m-assembly1_A  TM=1.996E-01  e=2.441E+00  Arabidopsis thaliana

Solvent-accessible surface area (backbone atoms only — not comparable to full-atom values): 14860 Å² total; per-residue (Å²): 133,86,78,68,68,82,91,61,82,82,50,65,68,62,53,52,51,42,53,51,51,37,50,52,39,32,54,51,49,70,71,49,85,62,89,41,76,64,45,39,52,41,36,42,50,41,12,48,39,26,44,74,50,64,36,45,64,52,13,37,44,28,21,53,51,27,51,54,49,50,56,50,36,53,72,71,69,45,97,54,58,67,69,59,44,41,60,73,70,39,53,64,60,32,52,53,50,43,56,52,39,50,73,70,70,53,80,88,63,89,68,60,64,76,54,63,57,65,52,85,81,55,66,59,44,32,75,79,47,34,67,64,88,72,50,95,62,52,64,63,60,53,52,52,48,52,50,49,49,52,52,52,41,52,55,53,30,54,52,25,53,77,74,67,37,54,69,59,23,52,50,47,50,54,55,50,49,63,65,38,43,63,52,52,48,46,36,59,68,45,62,67,63,66,65,76,80,79,49,59,94,86,60,72,62,62,68,44,56,60,48,58,75,47,41,66,63,52,49,54,50,52,54,49,35,57,75,77,58,44,86,44,64,89,43,97,59,14,69,61,53,51,53,53,47,50,56,52,50,51,50,51,49,53,33,52,75,71,64,57,105

Foldseek 3Di:
DLDDDLVCPPDLVVLVVLLVVLLVLLVVLVVDPDLDLVNLLSLQSNLSSCVSLVVLQLNLQSLVVSVVSLVVCQVVDDVDHSVVSCVVSVNVSSVVSNVVSVVVVDDHDNDDPVPSSNDRDCLSSLQVANPQPVAPDHLVLLLVLLVVLVVVLCVQLVVCVVVVNNVSNVVSVVVSVLLCLVSLVCCVSNVSDDSVSRDDPPDDCVVSVVCVVPVQVSLVVVLVCLVPPQPLVVPPCSVVSSVSSNSRSVSVNVCVVVVSD

Secondary structure (DSSP, 8-state):
-----GGG---HHHHHHHHHHHHHHHHHHHH--S--HHHHHHHHHHHHHHHHTT-HHHHHHHHHHHHHHHHHHHHTT-SS-HHHHHHHHTHHHHHHHHHHHHHTT-------HHHHTT----HHHHHHS--TTS-SS-HHHHHHHHHHHHHHHHHHHHHHHHHT-HHHHHHHHHHHHHHHHHHHHHHHHTT-S-GGGTS-TTS-HHHHHHHHHTHHHHHHHHHHHHHHS-TTTTSTTHHHHHHHHHHHHHHHHHHHHTT--